Protein AF-0000000087379929 (afdb_homodimer)

Foldseek 3Di:
DCLDPDPPPQPPLRLLQVCLPDLAPLVSLCSVPVVCSVVVVVVVLVVVLVVQCVVDVVCNVVDDDDDVNVVSVCCVPPQKWWDWDKDQPCVQVVHDQKQWPPRIDIATAIDGADQPSHPCRVPAKDKHFPDKDKDKDKTWMWGLDPPVPPPPDRPPRDIDTDIDIGMHRHGIDIDGPDPDDD/DPLPPDPPPQPPLRLLQVCLPDLAVLVSLCSVPVVCSVVVVVVVLVVVLVVQCVPDVVCNVVDDDDDVNVVSVCCVPPQKWWDWDKDQPCVQVVHDQKQWPPRIDIATAIDGADQPSHSVRVAAKDKHFPDKDKDKDKTWMWGLDPPVPPPPDRPPRDIDTDIDIGMHRHGIDIDHPDPDDD

Structure (mmCIF, N/CA/C/O backbone):
data_AF-0000000087379929-model_v1
#
loop_
_entity.id
_entity.type
_entity.pdbx_description
1 polymer 'Platelet-derived growth factor D'
#
loop_
_atom_site.group_PDB
_atom_site.id
_atom_site.type_symbol
_atom_site.label_atom_id
_atom_site.label_alt_id
_atom_site.label_comp_id
_atom_site.label_asym_id
_atom_site.label_entity_id
_atom_site.label_seq_id
_atom_site.pdbx_PDB_ins_code
_atom_site.Cartn_x
_atom_site.Cartn_y
_atom_site.Cartn_z
_atom_site.occupancy
_atom_site.B_iso_or_equiv
_atom_site.auth_seq_id
_atom_site.auth_comp_id
_atom_site.auth_asym_id
_atom_site.auth_atom_id
_atom_site.pdbx_PDB_model_num
ATOM 1 N N . MET A 1 1 ? -21.141 -33 -9.086 1 24.62 1 MET A N 1
ATOM 2 C CA . MET A 1 1 ? -20.422 -32.344 -10.164 1 24.62 1 MET A CA 1
ATOM 3 C C . MET A 1 1 ? -19.766 -33.344 -11.094 1 24.62 1 MET A C 1
ATOM 5 O O . MET A 1 1 ? -19.016 -34.219 -10.641 1 24.62 1 MET A O 1
ATOM 9 N N . TYR A 1 2 ? -20.281 -33.688 -12.227 1 27.94 2 TYR A N 1
ATOM 10 C CA . TYR A 1 2 ? -19.906 -34.625 -13.273 1 27.94 2 TYR A CA 1
ATOM 11 C C . TYR A 1 2 ? -18.516 -34.312 -13.836 1 27.94 2 TYR A C 1
ATOM 13 O O . TYR A 1 2 ? -18.266 -33.188 -14.25 1 27.94 2 TYR A O 1
ATOM 21 N N . PHE A 1 3 ? -17.406 -34.844 -13.305 1 38 3 PHE A N 1
ATOM 22 C CA . PHE A 1 3 ? -16.094 -34.75 -13.906 1 38 3 PHE A CA 1
ATOM 23 C C . PHE A 1 3 ? -16.125 -35.281 -15.344 1 38 3 PHE A C 1
ATOM 25 O O . PHE A 1 3 ? -16.562 -36.406 -15.594 1 38 3 PHE A O 1
ATOM 32 N N . PRO A 1 4 ? -16.406 -34.438 -16.359 1 36.91 4 PRO A N 1
ATOM 33 C CA . PRO A 1 4 ? -16.5 -35.062 -17.672 1 36.91 4 PRO A CA 1
ATOM 34 C C . PRO A 1 4 ? -15.398 -36.094 -17.938 1 36.91 4 PRO A C 1
ATOM 36 O O . PRO A 1 4 ? -14.281 -35.906 -17.453 1 36.91 4 PRO A O 1
ATOM 39 N N . ASP A 1 5 ? -15.562 -37.281 -18.094 1 34.62 5 ASP A N 1
ATOM 40 C CA . ASP A 1 5 ? -14.828 -38.438 -18.578 1 34.62 5 ASP A CA 1
ATOM 41 C C . ASP A 1 5 ? -13.984 -38.094 -19.812 1 34.62 5 ASP A C 1
ATOM 43 O O . ASP A 1 5 ? -13.391 -38.969 -20.438 1 34.62 5 ASP A O 1
ATOM 47 N N . THR A 1 6 ? -14.547 -37.25 -20.812 1 38.91 6 THR A N 1
ATOM 48 C CA . THR A 1 6 ? -13.961 -37.156 -22.141 1 38.91 6 THR A CA 1
ATOM 49 C C . THR A 1 6 ? -12.531 -36.625 -22.062 1 38.91 6 THR A C 1
ATOM 51 O O . THR A 1 6 ? -12.273 -35.594 -21.453 1 38.91 6 THR A O 1
ATOM 54 N N . GLU A 1 7 ? -11.406 -37.375 -22.406 1 42.56 7 GLU A N 1
ATOM 55 C CA . GLU A 1 7 ? -9.961 -37.344 -22.594 1 42.56 7 GLU A CA 1
ATOM 56 C C . GLU A 1 7 ? -9.523 -36.125 -23.375 1 42.56 7 GLU A C 1
ATOM 58 O O . GLU A 1 7 ? -8.461 -36.125 -24 1 42.56 7 GLU A O 1
ATOM 63 N N . VAL A 1 8 ? -10.305 -35.312 -24.031 1 48.53 8 VAL A N 1
ATOM 64 C CA . VAL A 1 8 ? -9.734 -34.281 -24.906 1 48.53 8 VAL A CA 1
ATOM 65 C C . VAL A 1 8 ? -8.75 -33.438 -24.141 1 48.53 8 VAL A C 1
ATOM 67 O O . VAL A 1 8 ? -9.078 -32.906 -23.078 1 48.53 8 VAL A O 1
ATOM 70 N N . PRO A 1 9 ? -7.402 -33.688 -24.531 1 55.12 9 PRO A N 1
ATOM 71 C CA . PRO A 1 9 ? -6.348 -32.875 -23.875 1 55.12 9 PRO A CA 1
ATOM 72 C C . PRO A 1 9 ? -6.715 -31.406 -23.734 1 55.12 9 PRO A C 1
ATOM 74 O O . PRO A 1 9 ? -7.148 -30.781 -24.703 1 55.12 9 PRO A O 1
ATOM 77 N N . LEU A 1 10 ? -7.125 -30.953 -22.562 1 67.94 10 LEU A N 1
ATOM 78 C CA . LEU A 1 10 ? -7.434 -29.547 -22.281 1 67.94 10 LEU A CA 1
ATOM 79 C C . LEU A 1 10 ? -6.375 -28.625 -22.891 1 67.94 10 LEU A C 1
ATOM 81 O O . LEU A 1 10 ? -5.176 -28.891 -22.75 1 67.94 10 LEU A O 1
ATOM 85 N N . SER A 1 11 ? -6.785 -27.828 -23.891 1 83.31 11 SER A N 1
ATOM 86 C CA . SER A 1 11 ? -5.863 -26.797 -24.359 1 83.31 11 SER A CA 1
ATOM 87 C C . SER A 1 11 ? -5.219 -26.062 -23.188 1 83.31 11 SER A C 1
ATOM 89 O O . SER A 1 11 ? -5.707 -26.141 -22.047 1 83.31 11 SER A O 1
ATOM 91 N N . LEU A 1 12 ? -4.105 -25.547 -23.438 1 86.81 12 LEU A N 1
ATOM 92 C CA . LEU A 1 12 ? -3.406 -24.781 -22.422 1 86.81 12 LEU A CA 1
ATOM 93 C C . LEU A 1 12 ? -4.297 -23.672 -21.875 1 86.81 12 LEU A C 1
ATOM 95 O O . LEU A 1 12 ? -4.301 -23.391 -20.672 1 86.81 12 LEU A O 1
ATOM 99 N N . GLU A 1 13 ? -5.082 -23.094 -22.766 1 86.81 13 GLU A N 1
ATOM 100 C CA . GLU A 1 13 ? -5.969 -22.016 -22.375 1 86.81 13 GLU A CA 1
ATOM 101 C C . GLU A 1 13 ? -7.078 -22.516 -21.453 1 86.81 13 GLU A C 1
ATOM 103 O O . GLU A 1 13 ? -7.43 -21.844 -20.469 1 86.81 13 GLU A O 1
ATOM 108 N N . GLU A 1 14 ? -7.57 -23.562 -21.844 1 87.5 14 GLU A N 1
ATOM 109 C CA . GLU A 1 14 ? -8.633 -24.141 -21.031 1 87.5 14 GLU A CA 1
ATOM 110 C C . GLU A 1 14 ? -8.109 -24.562 -19.656 1 87.5 14 GLU A C 1
ATOM 112 O O . GLU A 1 14 ? -8.789 -24.359 -18.641 1 87.5 14 GLU A O 1
ATOM 117 N N . LEU A 1 15 ? -6.984 -25.125 -19.656 1 88.75 15 LEU A N 1
ATOM 118 C CA . LEU A 1 15 ? -6.391 -25.516 -18.391 1 88.75 15 LEU A CA 1
ATOM 119 C C . LEU A 1 15 ? -6.125 -24.312 -17.516 1 88.75 15 LEU A C 1
ATOM 121 O O . LEU A 1 15 ? -6.348 -24.344 -16.297 1 88.75 15 LEU A O 1
ATOM 125 N N . ASP A 1 16 ? -5.617 -23.281 -18.125 1 90.69 16 ASP A N 1
ATOM 126 C CA . ASP A 1 16 ? -5.367 -22.031 -17.391 1 90.69 16 ASP A CA 1
ATOM 127 C C . ASP A 1 16 ? -6.652 -21.5 -16.781 1 90.69 16 ASP A C 1
ATOM 129 O O . ASP A 1 16 ? -6.66 -21.062 -15.625 1 90.69 16 ASP A O 1
ATOM 133 N N . ARG A 1 17 ? -7.73 -21.5 -17.484 1 88.12 17 ARG A N 1
ATOM 134 C CA . ARG A 1 17 ? -9.016 -21.047 -16.969 1 88.12 17 ARG A CA 1
ATOM 135 C C . ARG A 1 17 ? -9.5 -21.922 -15.82 1 88.12 17 ARG A C 1
ATOM 137 O O . ARG A 1 17 ? -10.062 -21.406 -14.844 1 88.12 17 ARG A O 1
ATOM 144 N N . THR A 1 18 ? -9.297 -23.141 -16.016 1 89.31 18 THR A N 1
ATOM 145 C CA . THR A 1 18 ? -9.727 -24.078 -14.984 1 89.31 18 THR A CA 1
ATOM 146 C C . THR A 1 18 ? -8.945 -23.875 -13.695 1 89.31 18 THR A C 1
ATOM 148 O O . THR A 1 18 ? -9.508 -23.922 -12.602 1 89.31 18 THR A O 1
ATOM 151 N N . ILE A 1 19 ? -7.707 -23.625 -13.797 1 91.06 19 ILE A N 1
ATOM 152 C CA . ILE A 1 19 ? -6.824 -23.453 -12.648 1 91.06 19 ILE A CA 1
ATOM 153 C C . ILE A 1 19 ? -7.254 -22.234 -11.836 1 91.06 19 ILE A C 1
ATOM 155 O O . ILE A 1 19 ? -7.074 -22.203 -10.617 1 91.06 19 ILE A O 1
ATOM 159 N N . ALA A 1 20 ? -7.84 -21.297 -12.5 1 88.62 20 ALA A N 1
ATOM 160 C CA . ALA A 1 20 ? -8.289 -20.062 -11.852 1 88.62 20 ALA A CA 1
ATOM 161 C C . ALA A 1 20 ? -9.305 -20.375 -10.75 1 88.62 20 ALA A C 1
ATOM 163 O O . ALA A 1 20 ? -9.492 -19.578 -9.828 1 88.62 20 ALA A O 1
ATOM 164 N N . ALA A 1 21 ? -9.898 -21.5 -10.867 1 89.19 21 ALA A N 1
ATOM 165 C CA . ALA A 1 21 ? -10.945 -21.875 -9.914 1 89.19 21 ALA A CA 1
ATOM 166 C C . ALA A 1 21 ? -10.359 -22.578 -8.695 1 89.19 21 ALA A C 1
ATOM 168 O O . ALA A 1 21 ? -11.062 -22.812 -7.711 1 89.19 21 ALA A O 1
ATOM 169 N N . PHE A 1 22 ? -9.102 -22.953 -8.734 1 93.06 22 PHE A N 1
ATOM 170 C CA . PHE A 1 22 ? -8.516 -23.75 -7.668 1 93.06 22 PHE A CA 1
ATOM 171 C C . PHE A 1 22 ? -7.809 -22.875 -6.645 1 93.06 22 PHE A C 1
ATOM 173 O O . PHE A 1 22 ? -7.125 -21.906 -7.012 1 93.06 22 PHE A O 1
ATOM 180 N N . GLU A 1 23 ? -7.926 -23.266 -5.34 1 93.31 23 GLU A N 1
ATOM 181 C CA . GLU A 1 23 ? -7.301 -22.516 -4.262 1 93.31 23 GLU A CA 1
ATOM 182 C C . GLU A 1 23 ? -6.16 -23.297 -3.623 1 93.31 23 GLU A C 1
ATOM 184 O O . GLU A 1 23 ? -5.508 -22.812 -2.695 1 93.31 23 GLU A O 1
ATOM 189 N N . SER A 1 24 ? -6 -24.547 -4 1 96.62 24 SER A N 1
ATOM 190 C CA . SER A 1 24 ? -4.918 -25.375 -3.48 1 96.62 24 SER A CA 1
ATOM 191 C C . SER A 1 24 ? -4.344 -26.281 -4.566 1 96.62 24 SER A C 1
ATOM 193 O O . SER A 1 24 ? -5.023 -26.578 -5.551 1 96.62 24 SER A O 1
ATOM 195 N N . VAL A 1 25 ? -3.164 -26.688 -4.32 1 95.75 25 VAL A N 1
ATOM 196 C CA . VAL A 1 25 ? -2.521 -27.594 -5.27 1 95.75 25 VAL A CA 1
ATOM 197 C C . VAL A 1 25 ? -3.221 -28.953 -5.246 1 95.75 25 VAL A C 1
ATOM 199 O O . VAL A 1 25 ? -3.297 -29.641 -6.27 1 95.75 25 VAL A O 1
ATOM 202 N N . GLU A 1 26 ? -3.73 -29.344 -4.102 1 96.69 26 GLU A N 1
ATOM 203 C CA . GLU A 1 26 ? -4.469 -30.594 -4.008 1 96.69 26 GLU A CA 1
ATOM 204 C C . GLU A 1 26 ? -5.703 -30.578 -4.906 1 96.69 26 GLU A C 1
ATOM 206 O O . GLU A 1 26 ? -6.008 -31.562 -5.57 1 96.69 26 GLU A O 1
ATOM 211 N N . GLN A 1 27 ? -6.441 -29.469 -4.887 1 96.62 27 GLN A N 1
ATOM 212 C CA . GLN A 1 27 ? -7.594 -29.328 -5.77 1 96.62 27 GLN A CA 1
ATOM 213 C C . GLN A 1 27 ? -7.195 -29.531 -7.23 1 96.62 27 GLN A C 1
ATOM 215 O O . GLN A 1 27 ? -7.895 -30.203 -7.988 1 96.62 27 GLN A O 1
ATOM 220 N N . LEU A 1 28 ? -6.125 -28.953 -7.594 1 95 28 LEU A N 1
ATOM 221 C CA . LEU A 1 28 ? -5.625 -29.078 -8.961 1 95 28 LEU A CA 1
ATOM 222 C C . LEU A 1 28 ? -5.34 -30.531 -9.312 1 95 28 LEU A C 1
ATOM 224 O O . LEU A 1 28 ? -5.855 -31.047 -10.305 1 95 28 LEU A O 1
ATOM 228 N N . PHE A 1 29 ? -4.621 -31.25 -8.477 1 94.62 29 PHE A N 1
ATOM 229 C CA . PHE A 1 29 ? -4.203 -32.625 -8.805 1 94.62 29 PHE A CA 1
ATOM 230 C C . PHE A 1 29 ? -5.367 -33.594 -8.672 1 94.62 29 PHE A C 1
ATOM 232 O O . PHE A 1 29 ? -5.438 -34.594 -9.398 1 94.62 29 PHE A O 1
ATOM 239 N N . ARG A 1 30 ? -6.281 -33.281 -7.785 1 95.31 30 ARG A N 1
ATOM 240 C CA . ARG A 1 30 ? -7.496 -34.094 -7.727 1 95.31 30 ARG A CA 1
ATOM 241 C C . ARG A 1 30 ? -8.305 -33.938 -9.016 1 95.31 30 ARG A C 1
ATOM 243 O O . ARG A 1 30 ? -8.93 -34.906 -9.461 1 95.31 30 ARG A O 1
ATOM 250 N N . TYR A 1 31 ? -8.344 -32.75 -9.516 1 93.44 31 TYR A N 1
ATOM 251 C CA . TYR A 1 31 ? -9.023 -32.5 -10.781 1 93.44 31 TYR A CA 1
ATOM 252 C C . TYR A 1 31 ? -8.328 -33.25 -11.922 1 93.44 31 TYR A C 1
ATOM 254 O O . TYR A 1 31 ? -8.977 -33.844 -12.766 1 93.44 31 TYR A O 1
ATOM 262 N N . LEU A 1 32 ? -6.984 -33.25 -11.984 1 89.12 32 LEU A N 1
ATOM 263 C CA . LEU A 1 32 ? -6.203 -33.844 -13.07 1 89.12 32 LEU A CA 1
ATOM 264 C C . LEU A 1 32 ? -6.238 -35.344 -13 1 89.12 32 LEU A C 1
ATOM 266 O O . LEU A 1 32 ? -6.43 -36.031 -14.016 1 89.12 32 LEU A O 1
ATOM 270 N N . ASN A 1 33 ? -5.922 -35.812 -11.867 1 91.06 33 ASN A N 1
ATOM 271 C CA . ASN A 1 33 ? -5.875 -37.281 -11.664 1 91.06 33 ASN A CA 1
ATOM 272 C C . ASN A 1 33 ? -6.488 -37.656 -10.32 1 91.06 33 ASN A C 1
ATOM 274 O O . ASN A 1 33 ? -5.77 -37.875 -9.344 1 91.06 33 ASN A O 1
ATOM 278 N N . PRO A 1 34 ? -7.785 -37.906 -10.211 1 93.38 34 PRO A N 1
ATOM 279 C CA . PRO A 1 34 ? -8.492 -38.156 -8.953 1 93.38 34 PRO A CA 1
ATOM 280 C C . PRO A 1 34 ? -7.992 -39.406 -8.227 1 93.38 34 PRO A C 1
ATOM 282 O O . PRO A 1 34 ? -7.992 -39.469 -6.996 1 93.38 34 PRO A O 1
ATOM 285 N N . ASN A 1 35 ? -7.57 -40.344 -8.953 1 94.31 35 ASN A N 1
ATOM 286 C CA . ASN A 1 35 ? -7.234 -41.625 -8.328 1 94.31 35 ASN A CA 1
ATOM 287 C C . ASN A 1 35 ? -5.777 -41.688 -7.887 1 94.31 35 ASN A C 1
ATOM 289 O O . ASN A 1 35 ? -5.406 -42.5 -7.039 1 94.31 35 ASN A O 1
ATOM 293 N N . THR A 1 36 ? -4.898 -40.844 -8.43 1 94.62 36 THR A N 1
ATOM 294 C CA . THR A 1 36 ? -3.471 -40.938 -8.141 1 94.62 36 THR A CA 1
ATOM 295 C C . THR A 1 36 ? -2.918 -39.594 -7.68 1 94.62 36 THR A C 1
ATOM 297 O O . THR A 1 36 ? -1.705 -39.375 -7.707 1 94.62 36 THR A O 1
ATOM 300 N N . TRP A 1 37 ? -3.834 -38.688 -7.32 1 94.12 37 TRP A N 1
ATOM 301 C CA . TRP A 1 37 ? -3.418 -37.312 -7.094 1 94.12 37 TRP A CA 1
ATOM 302 C C . TRP A 1 37 ? -2.385 -37.219 -5.977 1 94.12 37 TRP A C 1
ATOM 304 O O . TRP A 1 37 ? -1.436 -36.438 -6.055 1 94.12 37 TRP A O 1
ATOM 314 N N . LYS A 1 38 ? -2.469 -38.062 -4.883 1 95.56 38 LYS A N 1
ATOM 315 C CA . LYS A 1 38 ? -1.518 -38.031 -3.773 1 95.56 38 LYS A CA 1
ATOM 316 C C . LYS A 1 38 ? -0.126 -38.438 -4.23 1 95.56 38 LYS A C 1
ATOM 318 O O . LYS A 1 38 ? 0.869 -37.812 -3.904 1 95.56 38 LYS A O 1
ATOM 323 N N . HIS A 1 39 ? -0.107 -39.469 -4.91 1 94.44 39 HIS A N 1
ATOM 324 C CA . HIS A 1 39 ? 1.154 -40 -5.434 1 94.44 39 HIS A CA 1
ATOM 325 C C . HIS A 1 39 ? 1.788 -39 -6.406 1 94.44 39 HIS A C 1
ATOM 327 O O . HIS A 1 39 ? 3.002 -38.781 -6.379 1 94.44 39 HIS A O 1
ATOM 333 N N . ASP A 1 40 ? 0.986 -38.438 -7.25 1 91.75 40 ASP A N 1
ATOM 334 C CA . ASP A 1 40 ? 1.474 -37.469 -8.219 1 91.75 40 ASP A CA 1
ATOM 335 C C . ASP A 1 40 ? 2.1 -36.25 -7.516 1 91.75 40 ASP A C 1
ATOM 337 O O . ASP A 1 40 ? 3.182 -35.812 -7.895 1 91.75 40 ASP A O 1
ATOM 341 N N . LEU A 1 41 ? 1.424 -35.719 -6.535 1 91.56 41 LEU A N 1
ATOM 342 C CA . LEU A 1 41 ? 1.913 -34.562 -5.785 1 91.56 41 LEU A CA 1
ATOM 343 C C . LEU A 1 41 ? 3.209 -34.906 -5.059 1 91.56 41 LEU A C 1
ATOM 345 O O . LEU A 1 41 ? 4.16 -34.125 -5.082 1 91.56 41 LEU A O 1
ATOM 349 N N . ASP A 1 42 ? 3.285 -36.031 -4.469 1 91.94 42 ASP A N 1
ATOM 350 C CA . ASP A 1 42 ? 4.496 -36.469 -3.783 1 91.94 42 ASP A CA 1
ATOM 351 C C . ASP A 1 42 ? 5.668 -36.594 -4.754 1 91.94 42 ASP A C 1
ATOM 353 O O . ASP A 1 42 ? 6.801 -36.25 -4.41 1 91.94 42 ASP A O 1
ATOM 357 N N . SER A 1 43 ? 5.391 -37.062 -5.879 1 91 43 SER A N 1
ATOM 358 C CA . SER A 1 43 ? 6.422 -37.25 -6.895 1 91 43 SER A CA 1
ATOM 359 C C . SER A 1 43 ? 7.039 -35.906 -7.285 1 91 43 SER A C 1
ATOM 361 O O . SER A 1 43 ? 8.25 -35.812 -7.488 1 91 43 SER A O 1
ATOM 363 N N . ILE A 1 44 ? 6.219 -34.906 -7.395 1 89.81 44 ILE A N 1
ATOM 364 C CA . ILE A 1 44 ? 6.672 -33.562 -7.781 1 89.81 44 ILE A CA 1
ATOM 365 C C . ILE A 1 44 ? 7.645 -33.031 -6.73 1 89.81 44 ILE A C 1
ATOM 367 O O . ILE A 1 44 ? 8.719 -32.531 -7.07 1 89.81 44 ILE A O 1
ATOM 371 N N . TYR A 1 45 ? 7.355 -33.219 -5.48 1 88.38 45 TYR A N 1
ATOM 372 C CA . TYR A 1 45 ? 8.195 -32.688 -4.402 1 88.38 45 TYR A CA 1
ATOM 373 C C . TYR A 1 45 ? 9.461 -33.531 -4.254 1 88.38 45 TYR A C 1
ATOM 375 O O . TYR A 1 45 ? 10.531 -33 -3.949 1 88.38 45 TYR A O 1
ATOM 383 N N . THR A 1 46 ? 9.32 -34.781 -4.488 1 88.25 46 THR A N 1
ATOM 384 C CA . THR A 1 46 ? 10.477 -35.656 -4.426 1 88.25 46 THR A CA 1
ATOM 385 C C . THR A 1 46 ? 11.469 -35.344 -5.543 1 88.25 46 THR A C 1
ATOM 387 O O . THR A 1 46 ? 12.68 -35.312 -5.316 1 88.25 46 THR A O 1
ATOM 390 N N . GLN A 1 47 ? 10.906 -35.156 -6.723 1 85 47 GLN A N 1
ATOM 391 C CA . GLN A 1 47 ? 11.758 -34.812 -7.855 1 85 47 GLN A CA 1
ATOM 392 C C . GLN A 1 47 ? 12.539 -33.531 -7.574 1 85 47 GLN A C 1
ATOM 394 O O . GLN A 1 47 ? 13.727 -33.438 -7.895 1 85 47 GLN A O 1
ATOM 399 N N . LYS A 1 48 ? 11.891 -32.531 -7.027 1 84.12 48 LYS A N 1
ATOM 400 C CA . LYS A 1 48 ? 12.578 -31.297 -6.645 1 84.12 48 LYS A CA 1
ATOM 401 C C . LYS A 1 48 ? 13.711 -31.578 -5.66 1 84.12 48 LYS A C 1
ATOM 403 O O . LYS A 1 48 ? 14.828 -31.094 -5.828 1 84.12 48 LYS A O 1
ATOM 408 N N . HIS A 1 49 ? 13.406 -32.344 -4.68 1 83.19 49 HIS A N 1
ATOM 409 C CA . HIS A 1 49 ? 14.398 -32.688 -3.664 1 83.19 49 HIS A CA 1
ATOM 410 C C . HIS A 1 49 ? 15.609 -33.375 -4.289 1 83.19 49 HIS A C 1
ATOM 412 O O . HIS A 1 49 ? 16.75 -33.062 -3.949 1 83.19 49 HIS A O 1
ATOM 418 N N . LEU A 1 50 ? 15.344 -34.25 -5.152 1 83.06 50 LEU A N 1
ATOM 419 C CA . LEU A 1 50 ? 16.406 -35 -5.812 1 83.06 50 LEU A CA 1
ATOM 420 C C . LEU A 1 50 ? 17.266 -34.062 -6.668 1 83.06 50 LEU A C 1
ATOM 422 O O . LEU A 1 50 ? 18.484 -34.219 -6.73 1 83.06 50 LEU A O 1
ATOM 426 N N . HIS A 1 51 ? 16.609 -33.219 -7.324 1 78.25 51 HIS A N 1
ATOM 427 C CA . HIS A 1 51 ? 17.312 -32.219 -8.156 1 78.25 51 HIS A CA 1
ATOM 428 C C . HIS A 1 51 ? 18.281 -31.406 -7.324 1 78.25 51 HIS A C 1
ATOM 430 O O . HIS A 1 51 ? 19.438 -31.219 -7.723 1 78.25 51 HIS A O 1
ATOM 436 N N . TYR A 1 52 ? 17.891 -30.953 -6.18 1 76.06 52 TYR A N 1
ATOM 437 C CA . TYR A 1 52 ? 18.75 -30.141 -5.328 1 76.06 52 TYR A CA 1
ATOM 438 C C . TYR A 1 52 ? 19.875 -30.984 -4.715 1 76.06 52 TYR A C 1
ATOM 440 O O . TYR A 1 52 ? 20.984 -30.5 -4.523 1 76.06 52 TYR A O 1
ATOM 448 N N . ARG A 1 53 ? 19.594 -32.125 -4.418 1 75.5 53 ARG A N 1
ATOM 449 C CA . ARG A 1 53 ? 20.594 -33.031 -3.85 1 75.5 53 ARG A CA 1
ATOM 450 C C . ARG A 1 53 ? 21.672 -33.375 -4.875 1 75.5 53 ARG A C 1
ATOM 452 O O . ARG A 1 53 ? 22.844 -33.469 -4.531 1 75.5 53 ARG A O 1
ATOM 459 N N . SER A 1 54 ? 2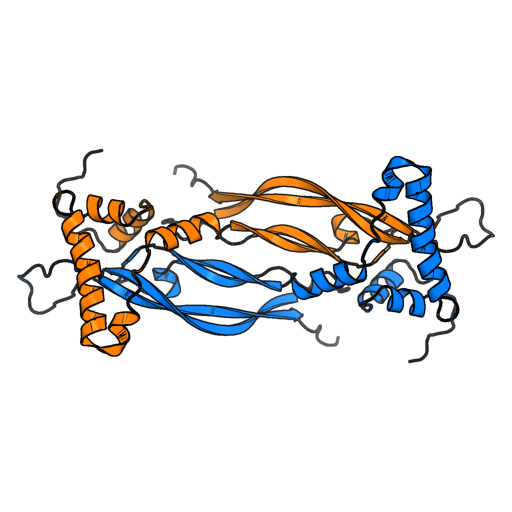1.141 -33.531 -6.074 1 72.94 54 SER A N 1
ATOM 460 C CA . SER A 1 54 ? 22.062 -33.938 -7.125 1 72.94 54 SER A CA 1
ATOM 461 C C . SER A 1 54 ? 22.953 -32.781 -7.555 1 72.94 54 SER A C 1
ATOM 463 O O . SER A 1 54 ? 24.109 -32.969 -7.902 1 72.94 54 SER A O 1
ATOM 465 N N . MET A 1 55 ? 22.328 -31.641 -7.754 1 65.75 55 MET A N 1
ATOM 466 C CA . MET A 1 55 ? 23.109 -30.5 -8.258 1 65.75 55 MET A CA 1
ATOM 467 C C . MET A 1 55 ? 24.172 -30.094 -7.246 1 65.75 55 MET A C 1
ATOM 469 O O . MET A 1 55 ? 25.297 -29.781 -7.625 1 65.75 55 MET A O 1
ATOM 473 N N . ALA A 1 56 ? 23.859 -29.797 -6.043 1 61.28 56 ALA A N 1
ATOM 474 C CA . ALA A 1 56 ? 24.922 -29.453 -5.105 1 61.28 56 ALA A CA 1
ATOM 475 C C . ALA A 1 56 ? 24.672 -30.047 -3.729 1 61.28 56 ALA A C 1
ATOM 477 O O . ALA A 1 56 ? 23.641 -29.766 -3.104 1 61.28 56 ALA A O 1
ATOM 478 N N . TYR A 1 57 ? 25.344 -31.156 -3.502 1 59.5 57 TYR A N 1
ATOM 479 C CA . TYR A 1 57 ? 25.344 -31.797 -2.191 1 59.5 57 TYR A CA 1
ATOM 480 C C . TYR A 1 57 ? 25.078 -30.766 -1.09 1 59.5 57 TYR A C 1
ATOM 482 O O . TYR A 1 57 ? 24.328 -31.031 -0.151 1 59.5 57 TYR A O 1
ATOM 490 N N . HIS A 1 58 ? 25.672 -29.641 -1.221 1 57.38 58 HIS A N 1
ATOM 491 C CA . HIS A 1 58 ? 25.609 -28.656 -0.144 1 57.38 58 HIS A CA 1
ATOM 492 C C . HIS A 1 58 ? 24.281 -27.906 -0.162 1 57.38 58 HIS A C 1
ATOM 494 O O . HIS A 1 58 ? 23.953 -27.188 0.789 1 57.38 58 HIS A O 1
ATOM 500 N N . LEU A 1 59 ? 23.531 -28.141 -1.164 1 59.72 59 LEU A N 1
ATOM 501 C CA . LEU A 1 59 ? 22.266 -27.406 -1.269 1 59.72 59 LEU A CA 1
ATOM 502 C C . LEU A 1 59 ? 21.109 -28.219 -0.685 1 59.72 59 LEU A C 1
ATOM 504 O O . LEU A 1 59 ? 19.984 -27.734 -0.591 1 59.72 59 LEU A O 1
ATOM 508 N N . ALA A 1 60 ? 21.516 -29.547 -0.423 1 58.12 60 ALA A N 1
ATOM 509 C CA . ALA A 1 60 ? 20.5 -30.406 0.186 1 58.12 60 ALA A CA 1
ATOM 510 C C . ALA A 1 60 ? 19.875 -29.734 1.403 1 58.12 60 ALA A C 1
ATOM 512 O O . ALA A 1 60 ? 18.672 -29.859 1.628 1 58.12 60 ALA A O 1
ATOM 513 N N . GLY A 1 61 ? 20.766 -29.109 2.178 1 57.22 61 GLY A N 1
ATOM 514 C CA . GLY A 1 61 ? 20.281 -28.438 3.377 1 57.22 61 GLY A CA 1
ATOM 515 C C . GLY A 1 61 ? 19.438 -27.219 3.082 1 57.22 61 GLY A C 1
ATOM 516 O O . GLY A 1 61 ? 18.75 -26.703 3.967 1 57.22 61 GLY A O 1
ATOM 517 N N . ARG A 1 62 ? 19.547 -26.859 1.835 1 60.22 62 ARG A N 1
ATOM 518 C CA . ARG A 1 62 ? 18.859 -25.625 1.491 1 60.22 62 ARG A CA 1
ATOM 519 C C . ARG A 1 62 ? 17.469 -25.922 0.905 1 60.22 62 ARG A C 1
ATOM 521 O O . ARG A 1 62 ? 16.75 -25 0.524 1 60.22 62 ARG A O 1
ATOM 528 N N . TYR A 1 63 ? 17.203 -27.297 0.983 1 66.38 63 TYR A N 1
ATOM 529 C CA . TYR A 1 63 ? 15.914 -27.641 0.404 1 66.38 63 TYR A CA 1
ATOM 530 C C . TYR A 1 63 ? 14.773 -27.141 1.29 1 66.38 63 TYR A C 1
ATOM 532 O O . TYR A 1 63 ? 14.703 -27.5 2.473 1 66.38 63 TYR A O 1
ATOM 540 N N . THR A 1 64 ? 14.094 -26.141 0.875 1 71 64 THR A N 1
ATOM 541 C CA . THR A 1 64 ? 12.852 -25.719 1.524 1 71 64 THR A CA 1
ATOM 542 C C . THR A 1 64 ? 11.648 -26.016 0.634 1 71 64 THR A C 1
ATOM 544 O O . THR A 1 64 ? 11.711 -25.828 -0.583 1 71 64 THR A O 1
ATOM 547 N N . LYS A 1 65 ? 10.812 -26.812 1.238 1 79.88 65 LYS A N 1
ATOM 548 C CA . LYS A 1 65 ? 9.594 -27.141 0.513 1 79.88 65 LYS A CA 1
ATOM 549 C C . LYS A 1 65 ? 8.828 -25.875 0.111 1 79.88 65 LYS A C 1
ATOM 551 O O . LYS A 1 65 ? 8.57 -25.016 0.945 1 79.88 65 LYS A O 1
ATOM 556 N N . VAL A 1 66 ? 8.641 -25.828 -1.105 1 89.88 66 VAL A N 1
ATOM 557 C CA . VAL A 1 66 ? 7.844 -24.719 -1.612 1 89.88 66 VAL A CA 1
ATOM 558 C C . VAL A 1 66 ? 6.395 -24.859 -1.143 1 89.88 66 VAL A C 1
ATOM 560 O O . VAL A 1 66 ? 5.824 -25.953 -1.2 1 89.88 66 VAL A O 1
ATOM 563 N N . ASP A 1 67 ? 5.883 -23.781 -0.577 1 93.81 67 ASP A N 1
ATOM 564 C CA . ASP A 1 67 ? 4.484 -23.781 -0.15 1 93.81 67 ASP A CA 1
ATOM 565 C C . ASP A 1 67 ? 3.609 -23.016 -1.14 1 93.81 67 ASP A C 1
ATOM 567 O O . ASP A 1 67 ? 3.32 -21.844 -0.937 1 93.81 67 ASP A O 1
ATOM 571 N N . LEU A 1 68 ? 3.088 -23.766 -2.082 1 96.5 68 LEU A N 1
ATOM 572 C CA . LEU A 1 68 ? 2.307 -23.188 -3.17 1 96.5 68 LEU A CA 1
ATOM 573 C C . LEU A 1 68 ? 0.984 -22.641 -2.65 1 96.5 68 LEU A C 1
ATOM 575 O O . LEU A 1 68 ? 0.52 -21.594 -3.117 1 96.5 68 LEU A O 1
ATOM 579 N N . ASN A 1 69 ? 0.364 -23.344 -1.693 1 96.88 69 ASN A N 1
ATOM 580 C CA . ASN A 1 69 ? -0.896 -22.891 -1.116 1 96.88 69 ASN A CA 1
ATOM 581 C C . ASN A 1 69 ? -0.72 -21.594 -0.338 1 96.88 69 ASN A C 1
ATOM 583 O O . ASN A 1 69 ? -1.611 -20.734 -0.333 1 96.88 69 ASN A O 1
ATOM 587 N N . ARG A 1 70 ? 0.35 -21.5 0.275 1 97.06 70 ARG A N 1
ATOM 588 C CA . ARG A 1 70 ? 0.65 -20.25 0.964 1 97.06 70 ARG A CA 1
ATOM 589 C C . ARG A 1 70 ? 0.76 -19.094 -0.024 1 97.06 70 ARG A C 1
ATOM 591 O O . ARG A 1 70 ? 0.245 -18 0.23 1 97.06 70 ARG A O 1
ATOM 598 N N . HIS A 1 71 ? 1.449 -19.344 -1.109 1 97 71 HIS A N 1
ATOM 599 C CA . HIS A 1 71 ? 1.562 -18.312 -2.145 1 97 71 HIS A CA 1
ATOM 600 C C . HIS A 1 71 ? 0.186 -17.859 -2.621 1 97 71 HIS A C 1
ATOM 602 O O . HIS A 1 71 ? -0.065 -16.672 -2.752 1 97 71 HIS A O 1
ATOM 608 N N . TYR A 1 72 ? -0.646 -18.828 -2.797 1 96.44 72 TYR A N 1
ATOM 609 C CA . TYR A 1 72 ? -2.012 -18.516 -3.199 1 96.44 72 TYR A CA 1
ATOM 610 C C . TYR A 1 72 ? -2.711 -17.672 -2.141 1 96.44 72 TYR A C 1
ATOM 612 O O . TYR A 1 72 ? -3.34 -16.656 -2.461 1 96.44 72 TYR A O 1
ATOM 620 N N . GLY A 1 73 ? -2.643 -18.125 -0.936 1 96.31 73 GLY A N 1
ATOM 621 C CA . GLY A 1 73 ? -3.25 -17.406 0.177 1 96.31 73 GLY A CA 1
ATOM 622 C C . GLY A 1 73 ? -2.746 -15.984 0.324 1 96.31 73 GLY A C 1
ATOM 623 O O . GLY A 1 73 ? -3.518 -15.078 0.64 1 96.31 73 GLY A O 1
ATOM 624 N N . ASP A 1 74 ? -1.481 -15.828 0.119 1 97.25 74 ASP A N 1
ATOM 625 C CA . ASP A 1 74 ? -0.888 -14.5 0.217 1 97.25 74 ASP A CA 1
ATOM 626 C C . ASP A 1 74 ? -1.493 -13.547 -0.815 1 97.25 74 ASP A C 1
ATOM 628 O O . ASP A 1 74 ? -1.812 -12.398 -0.499 1 97.25 74 ASP A O 1
ATOM 632 N N . VAL A 1 75 ? -1.637 -14.016 -2.031 1 96.81 75 VAL A N 1
ATOM 633 C CA . VAL A 1 75 ? -2.236 -13.211 -3.09 1 96.81 75 VAL A CA 1
ATOM 634 C C . VAL A 1 75 ? -3.666 -12.836 -2.707 1 96.81 75 VAL A C 1
ATOM 636 O O . VAL A 1 75 ? -4.062 -11.672 -2.82 1 96.81 75 VAL A O 1
ATOM 639 N N . LYS A 1 76 ? -4.359 -13.773 -2.25 1 94 76 LYS A N 1
ATOM 640 C CA . LYS A 1 76 ? -5.754 -13.547 -1.879 1 94 76 LYS A CA 1
ATOM 641 C C . LYS A 1 76 ? -5.863 -12.531 -0.746 1 94 76 LYS A C 1
ATOM 643 O O . LYS A 1 76 ? -6.762 -11.688 -0.748 1 94 76 LYS A O 1
ATOM 648 N N . GLN A 1 77 ? -4.984 -12.57 0.153 1 96.06 77 GLN A N 1
ATOM 649 C CA . GLN A 1 77 ? -5.09 -11.789 1.381 1 96.06 77 GLN A CA 1
ATOM 650 C C . GLN A 1 77 ? -4.508 -10.391 1.195 1 96.06 77 GLN A C 1
ATOM 652 O O . GLN A 1 77 ? -4.98 -9.43 1.805 1 96.06 77 GLN A O 1
ATOM 657 N N . TYR A 1 78 ? -3.482 -10.266 0.349 1 97.94 78 TYR A N 1
ATOM 658 C CA . TYR A 1 78 ? -2.688 -9.047 0.483 1 97.94 78 TYR A CA 1
ATOM 659 C C . TYR A 1 78 ? -2.684 -8.258 -0.817 1 97.94 78 TYR A C 1
ATOM 661 O O . TYR A 1 78 ? -2.004 -7.23 -0.924 1 97.94 78 TYR A O 1
ATOM 669 N N . SER A 1 79 ? -3.43 -8.695 -1.863 1 96.31 79 SER A N 1
ATOM 670 C CA . SER A 1 79 ? -3.498 -7.973 -3.127 1 96.31 79 SER A CA 1
ATOM 671 C C . SER A 1 79 ? -4.297 -6.68 -2.979 1 96.31 79 SER A C 1
ATOM 673 O O . SER A 1 79 ? -4.047 -5.703 -3.689 1 96.31 79 SER A O 1
ATOM 675 N N . CYS A 1 80 ? -5.266 -6.691 -2.092 1 97.25 80 CYS A N 1
ATOM 676 C CA . CYS A 1 80 ? -6.164 -5.562 -1.862 1 97.25 80 CYS A CA 1
ATOM 677 C C . CYS A 1 80 ? -6.352 -5.312 -0.371 1 97.25 80 CYS A C 1
ATOM 679 O O . CYS A 1 80 ? -7.062 -6.059 0.303 1 97.25 80 CYS A O 1
ATOM 681 N N . THR A 1 81 ? -5.68 -4.309 0.141 1 98.56 81 THR A N 1
ATOM 682 C CA . THR A 1 81 ? -5.664 -4.047 1.575 1 98.56 81 THR A CA 1
ATOM 683 C C . THR A 1 81 ? -5.641 -2.545 1.85 1 98.56 81 THR A C 1
ATOM 685 O O . THR A 1 81 ? -5.301 -1.754 0.966 1 98.56 81 THR A O 1
ATOM 688 N N . PRO A 1 82 ? -6.082 -2.17 3.062 1 98.75 82 PRO A N 1
ATOM 689 C CA . PRO A 1 82 ? -5.82 -0.778 3.441 1 98.75 82 PRO A CA 1
ATOM 690 C C . PRO A 1 82 ? -4.336 -0.428 3.41 1 98.75 82 PRO A C 1
ATOM 692 O O . PRO A 1 82 ? -3.508 -1.193 3.912 1 98.75 82 PRO A O 1
ATOM 695 N N . ARG A 1 83 ? -4.008 0.656 2.791 1 98.69 83 ARG A N 1
ATOM 696 C CA . ARG A 1 83 ? -2.623 1.079 2.627 1 98.69 83 ARG A CA 1
ATOM 697 C C . ARG A 1 83 ? -2.457 2.555 2.975 1 98.69 83 ARG A C 1
ATOM 699 O O . ARG A 1 83 ? -3.408 3.332 2.881 1 98.69 83 ARG A O 1
ATOM 706 N N . ASN A 1 84 ? -1.218 2.893 3.336 1 98.38 84 ASN A N 1
ATOM 707 C CA . ASN A 1 84 ? -0.931 4.289 3.637 1 98.38 84 ASN A CA 1
ATOM 708 C C . ASN A 1 84 ? -1.211 5.191 2.438 1 98.38 84 ASN A C 1
ATOM 710 O O . ASN A 1 84 ? -0.828 4.867 1.311 1 98.38 84 ASN A O 1
ATOM 714 N N . TYR A 1 85 ? -1.866 6.223 2.668 1 98.06 85 TYR A N 1
ATOM 715 C CA . TYR A 1 85 ? -2.215 7.238 1.68 1 98.06 85 TYR A CA 1
ATOM 716 C C . TYR A 1 85 ? -2.182 8.633 2.293 1 98.06 85 TYR A C 1
ATOM 718 O O . TYR A 1 85 ? -2.727 8.852 3.377 1 98.06 85 TYR A O 1
ATOM 726 N N . SER A 1 86 ? -1.513 9.477 1.63 1 96.62 86 SER A N 1
ATOM 727 C CA . SER A 1 86 ? -1.439 10.828 2.174 1 96.62 86 SER A CA 1
ATOM 728 C C . SER A 1 86 ? -2.568 11.703 1.638 1 96.62 86 SER A C 1
ATOM 730 O O . SER A 1 86 ? -2.875 11.664 0.444 1 96.62 86 SER A O 1
ATOM 732 N N . VAL A 1 87 ? -3.143 12.555 2.51 1 96.44 87 VAL A N 1
ATOM 733 C CA . VAL A 1 87 ? -4.219 13.445 2.098 1 96.44 87 VAL A CA 1
ATOM 734 C C . VAL A 1 87 ? -3.877 14.883 2.484 1 96.44 87 VAL A C 1
ATOM 736 O O . VAL A 1 87 ? -3.354 15.133 3.572 1 96.44 87 VAL A O 1
ATOM 739 N N . ASN A 1 88 ? -4.094 15.742 1.576 1 94.44 88 ASN A N 1
ATOM 740 C CA . ASN A 1 88 ? -4.023 17.172 1.889 1 94.44 88 ASN A CA 1
ATOM 741 C C . ASN A 1 88 ? -5.211 17.609 2.738 1 94.44 88 ASN A C 1
ATOM 743 O O . ASN A 1 88 ? -6.363 17.422 2.35 1 94.44 88 ASN A O 1
ATOM 747 N N . LEU A 1 89 ? -4.898 18.25 3.803 1 96.12 89 LEU A N 1
ATOM 748 C CA . LEU A 1 89 ? -5.945 18.5 4.785 1 96.12 89 LEU A CA 1
ATOM 749 C C . LEU A 1 89 ? -6.953 19.516 4.262 1 96.12 89 LEU A C 1
ATOM 751 O O . LEU A 1 89 ? -8.156 19.375 4.488 1 96.12 89 LEU A O 1
ATOM 755 N N . ARG A 1 90 ? -6.523 20.547 3.609 1 93.75 90 ARG A N 1
ATOM 756 C CA . ARG A 1 90 ? -7.469 21.531 3.074 1 93.75 90 ARG A CA 1
ATOM 757 C C . ARG A 1 90 ? -8.383 20.891 2.035 1 93.75 90 ARG A C 1
ATOM 759 O O . ARG A 1 90 ? -9.594 21.156 2.025 1 93.75 90 ARG A O 1
ATOM 766 N N . GLU A 1 91 ? -7.789 20.078 1.189 1 92.31 91 GLU A N 1
ATOM 767 C CA . GLU A 1 91 ? -8.578 19.391 0.172 1 92.31 91 GLU A CA 1
ATOM 768 C C . GLU A 1 91 ? -9.516 18.359 0.799 1 92.31 91 GLU A C 1
ATOM 770 O O . GLU A 1 91 ? -10.695 18.281 0.45 1 92.31 91 GLU A O 1
ATOM 775 N N . GLU A 1 92 ? -9 17.562 1.709 1 95.5 92 GLU A N 1
ATOM 776 C CA . GLU A 1 92 ? -9.758 16.469 2.324 1 95.5 92 GLU A CA 1
ATOM 777 C C . GLU A 1 92 ? -10.93 17.016 3.141 1 95.5 92 GLU A C 1
ATOM 779 O O . GLU A 1 92 ? -12.008 16.422 3.152 1 95.5 92 GLU A O 1
ATOM 784 N N . LEU A 1 93 ? -10.719 18.125 3.818 1 96.56 93 LEU A N 1
ATOM 785 C CA . LEU A 1 93 ? -11.742 18.688 4.676 1 96.56 93 LEU A CA 1
ATOM 786 C C . LEU A 1 93 ? -12.586 19.719 3.91 1 96.56 93 LEU A C 1
ATOM 788 O O . LEU A 1 93 ? -13.5 20.312 4.469 1 96.56 93 LEU A O 1
ATOM 792 N N . ARG A 1 94 ? -12.258 19.969 2.619 1 94.88 94 ARG A N 1
ATOM 793 C CA . ARG A 1 94 ? -12.961 20.906 1.759 1 94.88 94 ARG A CA 1
ATOM 794 C C . ARG A 1 94 ? -13.078 22.266 2.424 1 94.88 94 ARG A C 1
ATOM 796 O O . ARG A 1 94 ? -14.172 22.844 2.494 1 94.88 94 ARG A O 1
ATOM 803 N N . THR A 1 95 ? -11.898 22.734 2.955 1 93.5 95 THR A N 1
ATOM 804 C CA . THR A 1 95 ? -11.859 24.031 3.611 1 93.5 95 THR A CA 1
ATOM 805 C C . THR A 1 95 ? -10.852 24.953 2.928 1 93.5 95 THR A C 1
ATOM 807 O O . THR A 1 95 ? -9.797 24.5 2.484 1 93.5 95 THR A O 1
ATOM 810 N N . THR A 1 96 ? -11.203 26.219 2.842 1 89.62 96 THR A N 1
ATOM 811 C CA . THR A 1 96 ? -10.305 27.188 2.232 1 89.62 96 THR A CA 1
ATOM 812 C C . THR A 1 96 ? -9.969 28.297 3.217 1 89.62 96 THR A C 1
ATOM 814 O O . THR A 1 96 ? -9.117 29.156 2.934 1 89.62 96 THR A O 1
ATOM 817 N N . ASN A 1 97 ? -10.578 28.328 4.359 1 89.94 97 ASN A N 1
ATOM 818 C CA . ASN A 1 97 ? -10.414 29.438 5.289 1 89.94 97 ASN A CA 1
ATOM 819 C C . ASN A 1 97 ? -9.516 29.062 6.461 1 89.94 97 ASN A C 1
ATOM 821 O O . ASN A 1 97 ? -9.547 29.703 7.512 1 89.94 97 ASN A O 1
ATOM 825 N N . ALA A 1 98 ? -8.867 27.984 6.297 1 93.31 98 ALA A N 1
ATOM 826 C CA . ALA A 1 98 ? -7.949 27.547 7.344 1 93.31 98 ALA A CA 1
ATOM 827 C C . ALA A 1 98 ? -6.668 26.969 6.746 1 93.31 98 ALA A C 1
ATOM 829 O O . ALA A 1 98 ? -6.637 26.594 5.574 1 93.31 98 ALA A O 1
ATOM 830 N N . ILE A 1 99 ? -5.676 27.031 7.59 1 93 99 ILE A N 1
ATOM 831 C CA . ILE A 1 99 ? -4.391 26.438 7.23 1 93 99 ILE A CA 1
ATOM 832 C C . ILE A 1 99 ? -3.988 25.406 8.273 1 93 99 ILE A C 1
ATOM 834 O O . ILE A 1 99 ? -4.301 25.547 9.461 1 93 99 ILE A O 1
ATOM 838 N N . PHE A 1 100 ? -3.305 24.375 7.781 1 95.88 100 PHE A N 1
ATOM 839 C CA . PHE A 1 100 ? -2.932 23.297 8.68 1 95.88 100 PHE A CA 1
ATOM 840 C C . PHE A 1 100 ? -1.434 23.031 8.617 1 95.88 100 PHE A C 1
ATOM 842 O O . PHE A 1 100 ? -0.805 23.234 7.578 1 95.88 100 PHE A O 1
ATOM 849 N N . PHE A 1 101 ? -0.965 22.625 9.719 1 95.88 101 PHE A N 1
ATOM 850 C CA . PHE A 1 101 ? 0.344 21.984 9.75 1 95.88 101 PHE A CA 1
ATOM 851 C C . PHE A 1 101 ? 0.289 20.688 10.547 1 95.88 101 PHE A C 1
ATOM 853 O O . PHE A 1 101 ? -0.187 20.656 11.688 1 95.88 101 PHE A O 1
ATOM 860 N N . PRO A 1 102 ? 0.97 19.547 10.125 1 96.12 102 PRO A N 1
ATOM 861 C CA . PRO A 1 102 ? 1.467 19.469 8.75 1 96.12 102 PRO A CA 1
ATOM 862 C C . PRO A 1 102 ? 0.357 19.609 7.711 1 96.12 102 PRO A C 1
ATOM 864 O O . PRO A 1 102 ? -0.826 19.516 8.047 1 96.12 102 PRO A O 1
ATOM 867 N N . ARG A 1 103 ? 0.726 19.906 6.488 1 94.56 103 ARG A N 1
ATOM 868 C CA . ARG A 1 103 ? -0.237 20.125 5.414 1 94.56 103 ARG A CA 1
ATOM 869 C C . ARG A 1 103 ? -0.962 18.828 5.062 1 94.56 103 ARG A C 1
ATOM 871 O O . ARG A 1 103 ? -2.102 18.844 4.598 1 94.56 103 ARG A O 1
ATOM 878 N N . CYS A 1 104 ? -0.218 17.734 5.297 1 96.25 104 CYS A N 1
ATOM 879 C CA . CYS A 1 104 ? -0.743 16.438 4.91 1 96.25 104 CYS A CA 1
ATOM 880 C C . CYS A 1 104 ? -0.663 15.445 6.07 1 96.25 104 CYS A C 1
ATOM 882 O O . CYS A 1 104 ? 0.23 15.547 6.914 1 96.25 104 CYS A O 1
ATOM 884 N N . LEU A 1 105 ? -1.564 14.539 6.082 1 98 105 LEU A N 1
ATOM 885 C CA . LEU A 1 105 ? -1.526 13.43 7.023 1 98 105 LEU A CA 1
ATOM 886 C C . LEU A 1 105 ? -1.674 12.094 6.293 1 98 105 LEU A C 1
ATOM 888 O O . LEU A 1 105 ? -2.141 12.055 5.152 1 98 105 LEU A O 1
ATOM 892 N N . LEU A 1 106 ? -1.208 11.109 7.016 1 98.06 106 LEU A N 1
ATOM 893 C CA . LEU A 1 106 ? -1.35 9.75 6.496 1 98.06 106 LEU A CA 1
ATOM 894 C C . LEU A 1 106 ? -2.658 9.125 6.965 1 98.06 106 LEU A C 1
ATOM 896 O O . LEU A 1 106 ? -3.018 9.227 8.141 1 98.06 106 LEU A O 1
ATOM 900 N N . VAL A 1 107 ? -3.383 8.531 6.023 1 98.69 107 VAL A N 1
ATOM 901 C CA . VAL A 1 107 ? -4.566 7.742 6.34 1 98.69 107 VAL A CA 1
ATOM 902 C C . VAL A 1 107 ? -4.465 6.367 5.68 1 98.69 107 VAL A C 1
ATOM 904 O O . VAL A 1 107 ? -3.549 6.117 4.891 1 98.69 107 VAL A O 1
ATOM 907 N N . GLN A 1 108 ? -5.398 5.484 6.086 1 98.81 108 GLN A N 1
ATOM 908 C CA . GLN A 1 108 ? -5.496 4.195 5.418 1 98.81 108 GLN A CA 1
ATOM 909 C C . GLN A 1 108 ? -6.543 4.227 4.309 1 98.81 108 GLN A C 1
ATOM 911 O O . GLN A 1 108 ? -7.707 4.555 4.551 1 98.81 108 GLN A O 1
ATOM 916 N N . ARG A 1 109 ? -6.145 3.902 3.062 1 98.69 109 ARG A N 1
ATOM 917 C CA . ARG A 1 109 ? -7.035 3.791 1.913 1 98.69 109 ARG A CA 1
ATOM 918 C C . ARG A 1 109 ? -6.797 2.486 1.159 1 98.69 109 ARG A C 1
ATOM 920 O O . ARG A 1 109 ? -5.652 2.053 1.006 1 98.69 109 ARG A O 1
ATOM 927 N N . CYS A 1 110 ? -7.895 1.963 0.743 1 98.62 110 CYS A N 1
ATOM 928 C CA . CYS A 1 110 ? -7.773 0.698 0.026 1 98.62 110 CYS A CA 1
ATOM 929 C C . CYS A 1 110 ? -7 0.879 -1.275 1 98.62 110 CYS A C 1
ATOM 931 O O . CYS A 1 110 ? -7.219 1.852 -2 1 98.62 110 CYS A O 1
ATOM 933 N N . GLY A 1 111 ? -6.086 -0.057 -1.524 1 97.06 111 GLY A N 1
ATOM 934 C CA . GLY A 1 111 ? -5.309 -0.064 -2.752 1 97.06 111 GLY A CA 1
ATOM 935 C C . GLY A 1 111 ? -4.77 -1.437 -3.109 1 97.06 111 GLY A C 1
ATOM 936 O O . GLY A 1 111 ? -4.832 -2.363 -2.299 1 97.06 111 GLY A O 1
ATOM 937 N N . GLY A 1 112 ? -4.152 -1.427 -4.27 1 95.44 112 GLY A N 1
ATOM 938 C CA . GLY A 1 112 ? -3.674 -2.67 -4.852 1 95.44 112 GLY A CA 1
ATOM 939 C C . GLY A 1 112 ? -4.41 -3.055 -6.121 1 95.44 112 GLY A C 1
ATOM 940 O O . GLY A 1 112 ? -4.75 -2.193 -6.934 1 95.44 112 GLY A O 1
ATOM 941 N N . ASN A 1 113 ? -4.469 -4.324 -6.336 1 91.56 113 ASN A N 1
AT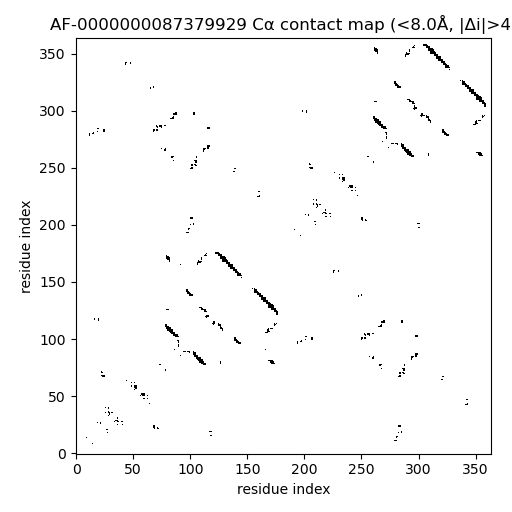OM 942 C CA . ASN A 1 113 ? -5.105 -4.793 -7.566 1 91.56 113 ASN A CA 1
ATOM 943 C C . ASN A 1 113 ? -5.91 -6.066 -7.328 1 91.56 113 ASN A C 1
ATOM 945 O O . ASN A 1 113 ? -5.801 -6.688 -6.27 1 91.56 113 ASN A O 1
ATOM 949 N N . CYS A 1 114 ? -6.773 -6.316 -8.219 1 91.06 114 CYS A N 1
ATOM 950 C CA . CYS A 1 114 ? -7.715 -7.426 -8.117 1 91.06 114 CYS A CA 1
ATOM 951 C C . CYS A 1 114 ? -7.77 -8.219 -9.422 1 91.06 114 CYS A C 1
ATOM 953 O O . CYS A 1 114 ? -7.281 -7.758 -10.453 1 91.06 114 CYS A O 1
ATOM 955 N N . GLY A 1 115 ? -8.203 -9.445 -9.32 1 84.88 115 GLY A N 1
ATOM 956 C CA . GLY A 1 115 ? -8.617 -10.203 -10.492 1 84.88 115 GLY A CA 1
ATOM 957 C C . GLY A 1 115 ? -7.465 -10.922 -11.172 1 84.88 115 GLY A C 1
ATOM 958 O O . GLY A 1 115 ? -7.625 -11.461 -12.266 1 84.88 115 GLY A O 1
ATOM 959 N N . CYS A 1 116 ? -6.254 -10.938 -10.57 1 86.94 116 CYS A N 1
ATOM 960 C CA . CYS A 1 116 ? -5.094 -11.523 -11.234 1 86.94 116 CYS A CA 1
ATOM 961 C C . CYS A 1 116 ? -5.328 -13 -11.539 1 86.94 116 CYS A C 1
ATOM 963 O O . CYS A 1 116 ? -4.828 -13.516 -12.531 1 86.94 116 CYS A O 1
ATOM 965 N N . GLY A 1 117 ? -6.113 -13.633 -10.766 1 83.31 117 GLY A N 1
ATOM 966 C CA . GLY A 1 117 ? -6.344 -15.062 -10.914 1 83.31 117 GLY A CA 1
ATOM 967 C C . GLY A 1 117 ? -7.555 -15.383 -11.766 1 83.31 117 GLY A C 1
ATOM 968 O O . GLY A 1 117 ? -7.859 -16.562 -12 1 83.31 117 GLY A O 1
ATOM 969 N N . THR A 1 118 ? -8.172 -14.32 -12.211 1 78.38 118 THR A N 1
ATOM 970 C CA . THR A 1 118 ? -9.398 -14.562 -12.961 1 78.38 118 THR A CA 1
ATOM 971 C C . THR A 1 118 ? -9.133 -14.523 -14.461 1 78.38 118 THR A C 1
ATOM 973 O O . THR A 1 118 ? -8.047 -14.133 -14.898 1 78.38 118 THR A O 1
ATOM 976 N N . ASP A 1 119 ? -9.969 -15.172 -15.305 1 69.12 119 ASP A N 1
ATOM 977 C CA . ASP A 1 119 ? -9.836 -15.172 -16.766 1 69.12 119 ASP A CA 1
ATOM 978 C C . ASP A 1 119 ? -9.977 -13.766 -17.328 1 69.12 119 ASP A C 1
ATOM 980 O O . ASP A 1 119 ? -9.453 -13.469 -18.406 1 69.12 119 ASP A O 1
ATOM 984 N N . ASN A 1 120 ? -10.758 -12.883 -16.703 1 61.69 120 ASN A N 1
ATOM 985 C CA . ASN A 1 120 ? -10.945 -11.508 -17.141 1 61.69 120 ASN A CA 1
ATOM 986 C C . ASN A 1 120 ? -10.188 -10.523 -16.266 1 61.69 120 ASN A C 1
ATOM 988 O O . ASN A 1 120 ? -10.75 -9.531 -15.812 1 61.69 120 ASN A O 1
ATOM 992 N N . TRP A 1 121 ? -8.945 -10.906 -15.93 1 59.59 121 TRP A N 1
ATOM 993 C CA . TRP A 1 121 ? -8.172 -10.172 -14.938 1 59.59 121 TRP A CA 1
ATOM 994 C C . TRP A 1 121 ? -8.211 -8.672 -15.211 1 59.59 121 TRP A C 1
ATOM 996 O O . TRP A 1 121 ? -8.352 -7.871 -14.289 1 59.59 121 TRP A O 1
ATOM 1006 N N . ASN A 1 122 ? -7.977 -8.344 -16.5 1 58.81 122 ASN A N 1
ATOM 1007 C CA . ASN A 1 122 ? -7.812 -6.926 -16.781 1 58.81 122 ASN A CA 1
ATOM 1008 C C . ASN A 1 122 ? -9.164 -6.219 -16.891 1 58.81 122 ASN A C 1
ATOM 1010 O O . ASN A 1 122 ? -9.227 -5.043 -17.25 1 58.81 122 ASN A O 1
ATOM 1014 N N . ASN A 1 123 ? -10.234 -7.078 -16.562 1 63.16 123 ASN A N 1
ATOM 1015 C CA . ASN A 1 123 ? -11.453 -6.387 -16.953 1 63.16 123 ASN A CA 1
ATOM 1016 C C . ASN A 1 123 ? -12.289 -5.984 -15.742 1 63.16 123 ASN A C 1
ATOM 1018 O O . ASN A 1 123 ? -13.094 -6.773 -15.242 1 63.16 123 ASN A O 1
ATOM 1022 N N . GLY A 1 124 ? -12.016 -4.938 -15.125 1 73.19 124 GLY A N 1
ATOM 1023 C CA . GLY A 1 124 ? -13.055 -4.195 -14.43 1 73.19 124 GLY A CA 1
ATOM 1024 C C . GLY A 1 124 ? -13.047 -4.418 -12.93 1 73.19 124 GLY A C 1
ATOM 1025 O O . GLY A 1 124 ? -14.047 -4.191 -12.258 1 73.19 124 GLY A O 1
ATOM 1026 N N . CYS A 1 125 ? -11.953 -5.281 -12.352 1 85.31 125 CYS A N 1
ATOM 1027 C CA . CYS A 1 125 ? -12 -5.441 -10.906 1 85.31 125 CYS A CA 1
ATOM 1028 C C . CYS A 1 125 ? -11.258 -4.305 -10.211 1 85.31 125 CYS A C 1
ATOM 1030 O O . CYS A 1 125 ? -10.188 -3.896 -10.648 1 85.31 125 CYS A O 1
ATOM 1032 N N . ASN A 1 126 ? -11.93 -3.801 -9.219 1 90.31 126 ASN A N 1
ATOM 1033 C CA . ASN A 1 126 ? -11.32 -2.719 -8.453 1 90.31 126 ASN A CA 1
ATOM 1034 C C . ASN A 1 126 ? -11.289 -3.029 -6.961 1 90.31 126 ASN A C 1
ATOM 1036 O O . ASN A 1 126 ? -12.172 -3.727 -6.453 1 90.31 126 ASN A O 1
ATOM 1040 N N . CYS A 1 127 ? -10.227 -2.592 -6.297 1 95.69 127 CYS A N 1
ATOM 1041 C CA . CYS A 1 127 ? -10.109 -2.691 -4.844 1 95.69 127 CYS A CA 1
ATOM 1042 C C . CYS A 1 127 ? -10.852 -1.546 -4.16 1 95.69 127 CYS A C 1
ATOM 1044 O O . CYS A 1 127 ? -10.484 -0.381 -4.32 1 95.69 127 CYS A O 1
ATOM 1046 N N . ARG A 1 128 ? -11.883 -1.879 -3.389 1 96.75 128 ARG A N 1
ATOM 1047 C CA . ARG A 1 128 ? -12.727 -0.837 -2.814 1 96.75 128 ARG A CA 1
ATOM 1048 C C . ARG A 1 128 ? -12.883 -1.023 -1.31 1 96.75 128 ARG A C 1
ATOM 1050 O O . ARG A 1 128 ? -12.664 -2.119 -0.79 1 96.75 128 ARG A O 1
ATOM 1057 N N . ALA A 1 129 ? -13.289 0.07 -0.635 1 98.25 129 ALA A N 1
ATOM 1058 C CA . ALA A 1 129 ? -13.516 0.014 0.806 1 98.25 129 ALA A CA 1
ATOM 1059 C C . ALA A 1 129 ? -14.781 -0.772 1.13 1 98.25 129 ALA A C 1
ATOM 1061 O O . ALA A 1 129 ? -15.852 -0.501 0.572 1 98.25 129 ALA A O 1
ATOM 1062 N N . ALA A 1 130 ? -14.648 -1.755 1.981 1 98.12 130 ALA A N 1
ATOM 1063 C CA . ALA A 1 130 ? -15.805 -2.496 2.467 1 98.12 130 ALA A CA 1
ATOM 1064 C C . ALA A 1 130 ? -16.297 -1.929 3.793 1 98.12 130 ALA A C 1
ATOM 1066 O O . ALA A 1 130 ? -17.484 -2.076 4.137 1 98.12 130 ALA A O 1
ATOM 1067 N N . LYS A 1 131 ? -15.492 -1.302 4.59 1 98.75 131 LYS A N 1
ATOM 1068 C CA . LYS A 1 131 ? -15.789 -0.635 5.855 1 98.75 131 LYS A CA 1
ATOM 1069 C C . LYS A 1 131 ? -14.906 0.594 6.051 1 98.75 131 LYS A C 1
ATOM 1071 O O . LYS A 1 131 ? -13.695 0.539 5.816 1 98.75 131 LYS A O 1
ATOM 1076 N N . THR A 1 132 ? -15.484 1.631 6.488 1 98.81 132 THR A N 1
ATOM 1077 C CA . THR A 1 132 ? -14.75 2.859 6.762 1 98.81 132 THR A CA 1
ATOM 1078 C C . THR A 1 132 ? -15 3.336 8.188 1 98.81 132 THR A C 1
ATOM 1080 O O . THR A 1 132 ? -16.016 2.998 8.789 1 98.81 132 THR A O 1
ATOM 1083 N N . THR A 1 133 ? -14.094 4.031 8.734 1 98.75 133 THR A N 1
ATOM 1084 C CA . THR A 1 133 ? -14.219 4.609 10.07 1 98.75 133 THR A CA 1
ATOM 1085 C C . THR A 1 133 ? -13.633 6.016 10.102 1 98.75 133 THR A C 1
ATOM 1087 O O . THR A 1 133 ? -12.648 6.305 9.414 1 98.75 133 THR A O 1
ATOM 1090 N N . LEU A 1 134 ? -14.336 6.852 10.852 1 98.31 134 LEU A N 1
ATOM 1091 C CA . LEU A 1 134 ? -13.781 8.172 11.117 1 98.31 134 LEU A CA 1
ATOM 1092 C C . LEU A 1 134 ? -12.82 8.133 12.305 1 98.31 134 LEU A C 1
ATOM 1094 O O . LEU A 1 134 ? -13.188 7.668 13.383 1 98.31 134 LEU A O 1
ATOM 1098 N N . LYS A 1 135 ? -11.625 8.617 12.078 1 98.06 135 LYS A N 1
ATOM 1099 C CA . LYS A 1 135 ? -10.648 8.633 13.156 1 98.06 135 LYS A CA 1
ATOM 1100 C C . LYS A 1 135 ? -10.219 10.062 13.492 1 98.06 135 LYS A C 1
ATOM 1102 O O . LYS A 1 135 ? -10.07 10.891 12.602 1 98.06 135 LYS A O 1
ATOM 1107 N N . LEU A 1 136 ? -9.961 10.258 14.82 1 96.12 136 LEU A N 1
ATOM 1108 C CA . LEU A 1 136 ? -9.562 11.57 15.328 1 96.12 136 LEU A CA 1
ATOM 1109 C C . LEU A 1 136 ? -8.07 11.789 15.156 1 96.12 136 LEU A C 1
ATOM 1111 O O . LEU A 1 136 ? -7.266 10.906 15.461 1 96.12 136 LEU A O 1
ATOM 1115 N N . HIS A 1 137 ? -7.75 12.906 14.625 1 96.31 137 HIS A N 1
ATOM 1116 C CA . HIS A 1 137 ? -6.371 13.367 14.508 1 96.31 137 HIS A CA 1
ATOM 1117 C C . HIS A 1 137 ? -6.211 14.766 15.078 1 96.31 137 HIS A C 1
ATOM 1119 O O . HIS A 1 137 ? -7.16 15.555 15.086 1 96.31 137 HIS A O 1
ATOM 1125 N N . GLU A 1 138 ? -5.047 14.969 15.562 1 95.25 138 GLU A N 1
ATOM 1126 C CA . GLU A 1 138 ? -4.738 16.312 16.047 1 95.25 138 GLU A CA 1
ATOM 1127 C C . GLU A 1 138 ? -3.729 17 15.133 1 95.25 138 GLU A C 1
ATOM 1129 O O . GLU A 1 138 ? -2.713 16.422 14.758 1 95.25 138 GLU A O 1
ATOM 1134 N N . VAL A 1 139 ? -3.977 18.266 14.844 1 96.94 139 VAL A N 1
ATOM 1135 C CA . VAL A 1 139 ? -3.119 19.047 13.953 1 96.94 139 VAL A CA 1
ATOM 1136 C C . VAL A 1 139 ? -3.049 20.484 14.445 1 96.94 139 VAL A C 1
ATOM 1138 O O . VAL A 1 139 ? -3.836 20.891 15.297 1 96.94 139 VAL A O 1
ATOM 1141 N N . LEU A 1 140 ? -2.043 21.156 13.945 1 96.31 140 LEU A N 1
ATOM 1142 C CA . LEU A 1 140 ? -2 22.594 14.141 1 96.31 140 LEU A CA 1
ATOM 1143 C C . LEU A 1 140 ? -2.852 23.312 13.102 1 96.31 140 LEU A C 1
ATOM 1145 O O . LEU A 1 140 ? -2.715 23.062 11.906 1 96.31 140 LEU A O 1
ATOM 1149 N N . LYS A 1 141 ? -3.725 24.172 13.57 1 95.62 141 LYS A N 1
ATOM 1150 C CA . LYS A 1 141 ? -4.68 24.844 12.695 1 95.62 141 LYS A CA 1
ATOM 1151 C C . LYS A 1 141 ? -4.645 26.359 12.906 1 95.62 141 LYS A C 1
ATOM 1153 O O . LYS A 1 141 ? -4.547 26.828 14.039 1 95.62 141 LYS A O 1
ATOM 1158 N N . TYR A 1 142 ? -4.652 27.109 11.789 1 93.44 142 TYR A N 1
ATOM 1159 C CA . TYR A 1 142 ? -4.789 28.562 11.797 1 93.44 142 TYR A CA 1
ATOM 1160 C C . TYR A 1 142 ? -6.055 28.984 11.062 1 93.44 142 TYR A C 1
ATOM 1162 O O . TYR A 1 142 ? -6.293 28.578 9.922 1 93.44 142 TYR A O 1
ATOM 1170 N N . THR A 1 143 ? -6.883 29.766 11.727 1 89.94 143 THR A N 1
ATOM 1171 C CA . THR A 1 143 ? -8.062 30.391 11.141 1 89.94 143 THR A CA 1
ATOM 1172 C C . THR A 1 143 ? -8.055 31.891 11.406 1 89.94 143 THR A C 1
ATOM 1174 O O . THR A 1 143 ? -8.102 32.312 12.562 1 89.94 143 THR A O 1
ATOM 1177 N N . PRO A 1 144 ? -8.117 32.656 10.289 1 82.38 144 PRO A N 1
ATOM 1178 C CA . PRO A 1 144 ? -8.125 34.094 10.508 1 82.38 144 PRO A CA 1
ATOM 1179 C C . PRO A 1 144 ? -9.422 34.594 11.148 1 82.38 144 PRO A C 1
ATOM 1181 O O . PRO A 1 144 ? -10.492 34.062 10.875 1 82.38 144 PRO A O 1
ATOM 1184 N N . GLU A 1 145 ? -9.555 35.094 12.305 1 69.44 145 GLU A N 1
ATOM 1185 C CA . GLU A 1 145 ? -10.742 35.625 12.977 1 69.44 145 GLU A CA 1
ATOM 1186 C C . GLU A 1 145 ? -11.398 36.719 12.164 1 69.44 145 GLU A C 1
ATOM 1188 O O . GLU A 1 145 ? -10.703 37.594 11.617 1 69.44 145 GLU A O 1
ATOM 1193 N N . THR A 1 146 ? -12.594 36.406 11.445 1 59.66 146 THR A N 1
ATOM 1194 C CA . THR A 1 146 ? -13.352 37.469 10.781 1 59.66 146 THR A CA 1
ATOM 1195 C C . THR A 1 146 ? -13.93 38.438 11.805 1 59.66 146 THR A C 1
ATOM 1197 O O . THR A 1 146 ? -14.891 38.094 12.5 1 59.66 146 THR A O 1
ATOM 1200 N N . ASN A 1 147 ? -13.422 38.812 12.742 1 50.75 147 ASN A N 1
ATOM 1201 C CA . ASN A 1 147 ? -14.195 39.719 13.578 1 50.75 147 ASN A CA 1
ATOM 1202 C C . ASN A 1 147 ? -14.734 40.875 12.773 1 50.75 147 ASN A C 1
ATOM 1204 O O . ASN A 1 147 ? -13.969 41.75 12.312 1 50.75 147 ASN A O 1
ATOM 1208 N N . LEU A 1 148 ? -15.875 40.688 12.086 1 50.75 148 LEU A N 1
ATOM 1209 C CA . LEU A 1 148 ? -16.594 41.812 11.484 1 50.75 148 LEU A CA 1
ATOM 1210 C C . LEU A 1 148 ? -16.484 43.062 12.344 1 50.75 148 LEU A C 1
ATOM 1212 O O . LEU A 1 148 ? -16.391 44.156 11.82 1 50.75 148 LEU A O 1
ATOM 1216 N N . TYR A 1 149 ? -17.109 42.969 13.555 1 50.47 149 TYR A N 1
ATOM 1217 C CA . TYR A 1 149 ? -17.359 44.156 14.32 1 50.47 149 TYR A CA 1
ATOM 1218 C C . TYR A 1 149 ? -16.078 44.75 14.898 1 50.47 149 TYR A C 1
ATOM 1220 O O . TYR A 1 149 ? -15.992 45.938 15.195 1 50.47 149 TYR A O 1
ATOM 1228 N N . GLN A 1 150 ? -15.219 44 15.57 1 50.75 150 GLN A N 1
ATOM 1229 C CA . GLN A 1 150 ? -14.109 44.656 16.266 1 50.75 150 GLN A CA 1
ATOM 1230 C C . GLN A 1 150 ? -12.914 44.875 15.328 1 50.75 150 GLN A C 1
ATOM 1232 O O . GLN A 1 150 ? -12.086 43.969 15.172 1 50.75 150 GLN A O 1
ATOM 1237 N N . ARG A 1 151 ? -13.008 45.594 14.328 1 51.12 151 ARG A N 1
ATOM 1238 C CA . ARG A 1 151 ? -12.133 46.125 13.305 1 51.12 151 ARG A CA 1
ATOM 1239 C C . ARG A 1 151 ? -10.727 46.344 13.844 1 51.12 151 ARG A C 1
ATOM 1241 O O . ARG A 1 151 ? -9.75 46.312 13.094 1 51.12 151 ARG A O 1
ATOM 1248 N N . HIS A 1 152 ? -10.609 47.031 14.969 1 46.62 152 HIS A N 1
ATOM 1249 C CA . HIS A 1 152 ? -9.344 47.688 15.328 1 46.62 152 HIS A CA 1
ATOM 1250 C C . HIS A 1 152 ? -8.352 46.656 15.883 1 46.62 152 HIS A C 1
ATOM 1252 O O . HIS A 1 152 ? -7.16 46.969 16 1 46.62 152 HIS A O 1
ATOM 1258 N N . GLN A 1 153 ? -8.773 45.781 16.891 1 45.81 153 GLN A N 1
ATOM 1259 C CA . GLN A 1 153 ? -7.684 45.094 17.578 1 45.81 153 GLN A CA 1
ATOM 1260 C C . GLN A 1 153 ? -7.289 43.812 16.859 1 45.81 153 GLN A C 1
ATOM 1262 O O . GLN A 1 153 ? -8.148 43 16.484 1 45.81 153 GLN A O 1
ATOM 1267 N N . ARG A 1 154 ? -6.273 43.812 16.047 1 47.47 154 ARG A N 1
ATOM 1268 C CA . ARG A 1 154 ? -5.598 42.688 15.414 1 47.47 154 ARG A CA 1
ATOM 1269 C C . ARG A 1 154 ? -5.734 41.406 16.25 1 47.47 154 ARG A C 1
ATOM 1271 O O . ARG A 1 154 ? -5.176 41.344 17.344 1 47.47 154 ARG A O 1
ATOM 1278 N N . THR A 1 155 ? -6.809 40.844 16.406 1 46.12 155 THR A N 1
ATOM 1279 C CA . THR A 1 155 ? -6.848 39.594 17.125 1 46.12 155 THR A CA 1
ATOM 1280 C C . THR A 1 155 ? -5.746 38.656 16.625 1 46.12 155 THR A C 1
ATOM 1282 O O . THR A 1 155 ? -5.617 38.406 15.43 1 46.12 155 THR A O 1
ATOM 1285 N N . PRO A 1 156 ? -4.703 38.5 17.438 1 51.22 156 PRO A N 1
ATOM 1286 C CA . PRO A 1 156 ? -3.531 37.688 17.062 1 51.22 156 PRO A CA 1
ATOM 1287 C C . PRO A 1 156 ? -3.902 36.375 16.391 1 51.22 156 PRO A C 1
ATOM 1289 O O . PRO A 1 156 ? -4.941 35.781 16.703 1 51.22 156 PRO A O 1
ATOM 1292 N N . VAL A 1 157 ? -3.596 36.25 15.141 1 57.94 157 VAL A N 1
ATOM 1293 C CA . VAL A 1 157 ? -3.582 35 14.398 1 57.94 157 VAL A CA 1
ATOM 1294 C C . VAL A 1 157 ? -3.234 33.844 15.344 1 57.94 157 VAL A C 1
ATOM 1296 O O . VAL A 1 157 ? -2.143 33.812 15.922 1 57.94 157 VAL A O 1
ATOM 1299 N N . ARG A 1 158 ? -4.344 33.188 15.898 1 79.19 158 ARG A N 1
ATOM 1300 C CA . ARG A 1 158 ? -4.059 32.219 16.953 1 79.19 158 ARG A CA 1
ATOM 1301 C C . ARG A 1 158 ? -3.969 30.797 16.375 1 79.19 158 ARG A C 1
ATOM 1303 O O . ARG A 1 158 ? -4.91 30.328 15.742 1 79.19 158 ARG A O 1
ATOM 1310 N N . TRP A 1 159 ? -2.787 30.281 16.266 1 90.5 159 TRP A N 1
ATOM 1311 C CA . TRP A 1 159 ? -2.553 28.859 16.031 1 90.5 159 TRP A CA 1
ATOM 1312 C C . TRP A 1 159 ? -3.018 28.031 17.219 1 90.5 159 TRP A C 1
ATOM 1314 O O . TRP A 1 159 ? -2.771 28.391 18.375 1 90.5 159 TRP A O 1
ATOM 1324 N N . VAL A 1 160 ? -3.781 27 16.891 1 92.44 160 VAL A N 1
ATOM 1325 C CA . VAL A 1 160 ? -4.254 26.125 17.969 1 92.44 160 VAL A CA 1
ATOM 1326 C C . VAL A 1 160 ? -4.117 24.672 17.531 1 92.44 160 VAL A C 1
ATOM 1328 O O . VAL A 1 160 ? -4.141 24.359 16.344 1 92.44 160 VAL A O 1
ATOM 1331 N N . ILE A 1 161 ? -3.936 23.766 18.516 1 93.38 161 ILE A N 1
ATOM 1332 C CA . ILE A 1 161 ? -4.051 22.344 18.234 1 93.38 161 ILE A CA 1
ATOM 1333 C C . ILE A 1 161 ? -5.523 21.953 18.094 1 93.38 161 ILE A C 1
ATOM 1335 O O . ILE A 1 161 ? -6.305 22.125 19.031 1 93.38 161 ILE A O 1
ATOM 1339 N N . ALA A 1 162 ? -5.875 21.484 16.938 1 93 162 ALA A N 1
ATOM 1340 C CA . ALA A 1 162 ? -7.273 21.188 16.656 1 93 162 ALA A CA 1
ATOM 1341 C C . ALA A 1 162 ? -7.457 19.688 16.359 1 93 162 ALA A C 1
ATOM 1343 O O . ALA A 1 162 ? -6.551 19.047 15.836 1 93 162 ALA A O 1
ATOM 1344 N N . GLU A 1 163 ? -8.664 19.281 16.734 1 93.06 163 GLU A N 1
ATOM 1345 C CA . GLU A 1 163 ? -9.055 17.922 16.391 1 93.06 163 GLU A CA 1
ATOM 1346 C C . GLU A 1 163 ? -9.797 17.891 15.055 1 93.06 163 GLU A C 1
ATOM 1348 O O . GLU A 1 163 ? -10.695 18.703 14.812 1 93.06 163 GLU A O 1
ATOM 1353 N N . ILE A 1 164 ? -9.336 16.984 14.211 1 96.5 164 ILE A N 1
ATOM 1354 C CA . ILE A 1 164 ? -10.039 16.75 12.953 1 96.5 164 ILE A CA 1
ATOM 1355 C C . ILE A 1 164 ? -10.328 15.266 12.781 1 96.5 164 ILE A C 1
ATOM 1357 O O . ILE A 1 164 ? -9.68 14.422 13.406 1 96.5 164 ILE A O 1
ATOM 1361 N N . PHE A 1 165 ? -11.367 15.008 11.984 1 97.81 165 PHE A N 1
ATOM 1362 C CA . PHE A 1 165 ? -11.734 13.625 11.711 1 97.81 165 PHE A CA 1
ATOM 1363 C C . PHE A 1 165 ? -11.484 13.273 10.25 1 97.81 165 PHE A C 1
ATOM 1365 O O . PHE A 1 165 ? -11.938 13.992 9.352 1 97.81 165 PHE A O 1
ATOM 1372 N N . LEU A 1 166 ? -10.781 12.242 10.078 1 98.62 166 LEU A N 1
ATOM 1373 C CA . LEU A 1 166 ? -10.508 11.766 8.719 1 98.62 166 LEU A CA 1
ATOM 1374 C C . LEU A 1 166 ? -11.016 10.344 8.531 1 98.62 166 LEU A C 1
ATOM 1376 O O . LEU A 1 166 ? -10.961 9.531 9.461 1 98.62 166 LEU A O 1
ATOM 1380 N N . THR A 1 167 ? -11.469 10.086 7.332 1 98.69 167 THR A N 1
ATOM 1381 C CA . THR A 1 167 ? -11.992 8.766 7.004 1 98.69 167 THR A CA 1
ATOM 1382 C C . THR A 1 167 ? -10.844 7.793 6.719 1 98.69 167 THR A C 1
ATOM 1384 O O . THR A 1 167 ? -9.938 8.102 5.945 1 98.69 167 THR A O 1
ATOM 1387 N N . HIS A 1 168 ? -10.852 6.652 7.41 1 98.88 168 HIS A N 1
ATOM 1388 C CA . HIS A 1 168 ? -9.938 5.539 7.164 1 98.88 168 HIS A CA 1
ATOM 1389 C C . HIS A 1 168 ? -10.688 4.328 6.621 1 98.88 168 HIS A C 1
ATOM 1391 O O . HIS A 1 168 ? -11.82 4.055 7.035 1 98.88 168 HIS A O 1
ATOM 1397 N N . HIS A 1 169 ? -10.07 3.684 5.664 1 98.88 169 HIS A N 1
ATOM 1398 C CA . HIS A 1 169 ? -10.594 2.395 5.223 1 98.88 169 HIS A CA 1
ATOM 1399 C C . HIS A 1 169 ? -10.094 1.264 6.117 1 98.88 169 HIS A C 1
ATOM 1401 O O . HIS A 1 169 ? -8.891 0.999 6.184 1 98.88 169 HIS A O 1
ATOM 1407 N N . ASP A 1 170 ? -10.984 0.585 6.773 1 98.69 170 ASP A N 1
ATOM 1408 C CA . ASP A 1 170 ? -10.617 -0.458 7.727 1 98.69 170 ASP A CA 1
ATOM 14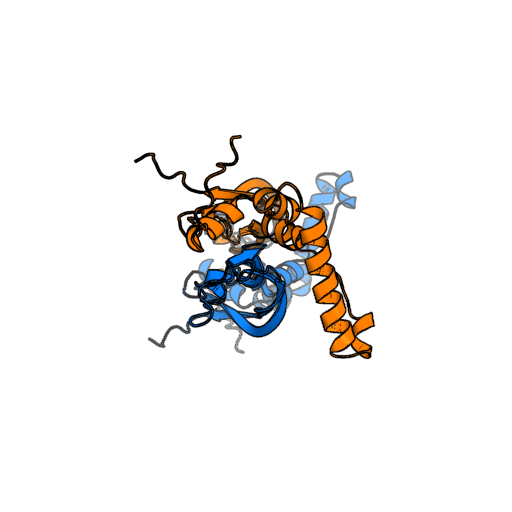09 C C . ASP A 1 170 ? -10.555 -1.824 7.047 1 98.69 170 ASP A C 1
ATOM 1411 O O . ASP A 1 170 ? -9.789 -2.697 7.469 1 98.69 170 ASP A O 1
ATOM 1415 N N . ARG A 1 171 ? -11.438 -1.957 6.098 1 98.69 171 ARG A N 1
ATOM 1416 C CA . ARG A 1 171 ? -11.5 -3.207 5.348 1 98.69 171 ARG A CA 1
ATOM 1417 C C . ARG A 1 171 ? -11.68 -2.943 3.857 1 98.69 171 ARG A C 1
ATOM 1419 O O . ARG A 1 171 ? -12.344 -1.979 3.471 1 98.69 171 ARG A O 1
ATOM 1426 N N . CYS A 1 172 ? -11.102 -3.805 3.055 1 98.44 172 CYS A N 1
ATOM 1427 C CA . CYS A 1 172 ? -11.156 -3.654 1.604 1 98.44 172 CYS A CA 1
ATOM 1428 C C . CYS A 1 172 ? -11.664 -4.93 0.943 1 98.44 172 CYS A C 1
ATOM 1430 O O . CYS A 1 172 ? -11.602 -6.008 1.537 1 98.44 172 CYS A O 1
ATOM 1432 N N . GLU A 1 173 ? -12.195 -4.785 -0.239 1 95.62 173 GLU A N 1
ATOM 1433 C CA . GLU A 1 173 ? -12.656 -5.934 -1.015 1 95.62 173 GLU A CA 1
ATOM 1434 C C . GLU A 1 173 ? -12.539 -5.668 -2.514 1 95.62 173 GLU A C 1
ATOM 1436 O O . GLU A 1 173 ? -12.57 -4.512 -2.949 1 95.62 173 GLU A O 1
ATOM 1441 N N . CYS A 1 174 ? -12.281 -6.762 -3.207 1 92.31 174 CYS A N 1
ATOM 1442 C CA . CYS A 1 174 ? -12.281 -6.672 -4.664 1 92.31 174 CYS A CA 1
ATOM 1443 C C . CYS A 1 174 ? -13.703 -6.727 -5.215 1 92.31 174 CYS A C 1
ATOM 1445 O O . CYS A 1 174 ? -14.477 -7.621 -4.859 1 92.31 174 CYS A O 1
ATOM 1447 N N . GLU A 1 175 ? -14.07 -5.715 -5.977 1 88.88 175 GLU A N 1
ATOM 1448 C CA . GLU A 1 175 ? -15.344 -5.668 -6.684 1 88.88 175 GLU A CA 1
ATOM 1449 C C . GLU A 1 175 ? -15.148 -5.824 -8.188 1 88.88 175 GLU A C 1
ATOM 1451 O O . GLU A 1 175 ? -14.477 -5.008 -8.82 1 88.88 175 GLU A O 1
ATOM 1456 N N . CYS A 1 176 ? -15.672 -6.973 -8.719 1 81.75 176 CYS A N 1
ATOM 1457 C CA . CYS A 1 176 ? -15.508 -7.238 -10.141 1 81.75 176 CYS A CA 1
ATOM 1458 C C . CYS A 1 176 ? -16.844 -7.129 -10.875 1 81.75 176 CYS A C 1
ATOM 1460 O O . CYS A 1 176 ? -17.875 -7.52 -10.344 1 81.75 176 CYS A O 1
ATOM 1462 N N . ALA A 1 177 ? -16.922 -6.125 -11.867 1 73.25 177 ALA A N 1
ATOM 1463 C CA . ALA A 1 177 ? -18.141 -5.898 -12.633 1 73.25 177 ALA A CA 1
ATOM 1464 C C . ALA A 1 177 ? -18.641 -7.191 -13.281 1 73.25 177 ALA A C 1
ATOM 1466 O O . ALA A 1 177 ? -17.828 -7.988 -13.773 1 73.25 177 ALA A O 1
ATOM 1467 N N . SER A 1 178 ? -19.719 -7.766 -12.758 1 62.47 178 SER A N 1
ATOM 1468 C CA . SER A 1 178 ? -20.375 -8.891 -13.414 1 62.47 178 SER A CA 1
ATOM 1469 C C . SER A 1 178 ? -20.641 -8.594 -14.883 1 62.47 178 SER A C 1
ATOM 1471 O O . SER A 1 178 ? -20.938 -7.457 -15.25 1 62.47 178 SER A O 1
ATOM 1473 N N . GLN A 1 179 ? -20.062 -9.25 -15.805 1 52.59 179 GLN A N 1
ATOM 1474 C CA . GLN A 1 179 ? -20.5 -9.102 -17.188 1 52.59 179 GLN A CA 1
ATOM 1475 C C . GLN A 1 179 ? -22.016 -9.219 -17.297 1 52.59 179 GLN A C 1
ATOM 1477 O O . GLN A 1 179 ? -22.609 -10.125 -16.719 1 52.59 179 GLN A O 1
ATOM 1482 N N . PRO A 1 180 ? -22.734 -8.078 -17.641 1 47.25 180 PRO A N 1
ATOM 1483 C CA . PRO A 1 180 ? -24.141 -8.352 -17.969 1 47.25 180 PRO A CA 1
ATOM 1484 C C . PRO A 1 180 ? -24.297 -9.562 -18.875 1 47.25 180 PRO A C 1
ATOM 1486 O O . PRO A 1 180 ? -23.406 -9.875 -19.656 1 47.25 180 PRO A O 1
ATOM 1489 N N . PRO A 1 181 ? -25.141 -10.586 -18.406 1 41.62 181 PRO A N 1
ATOM 1490 C CA . PRO A 1 181 ? -25.406 -11.617 -19.422 1 41.62 181 PRO A CA 1
ATOM 1491 C C . PRO A 1 181 ? -25.562 -11.039 -20.812 1 41.62 181 PRO A C 1
ATOM 1493 O O . PRO A 1 181 ? -26.156 -9.961 -20.984 1 41.62 181 PRO A O 1
ATOM 1496 N N . ARG A 1 182 ? -24.641 -11.617 -21.594 1 34 182 ARG A N 1
ATOM 1497 C CA . ARG A 1 182 ? -25.047 -11.305 -22.969 1 34 182 ARG A CA 1
ATOM 1498 C C . ARG A 1 182 ? -26.422 -11.883 -23.281 1 34 182 ARG A C 1
ATOM 1500 O O . ARG A 1 182 ? -26.797 -12.938 -22.75 1 34 182 ARG A O 1
ATOM 1507 N N . MET B 1 1 ? 19.312 34.781 3.627 1 24.34 1 MET B N 1
ATOM 1508 C CA . MET B 1 1 ? 17.922 34.688 3.215 1 24.34 1 MET B CA 1
ATOM 1509 C C . MET B 1 1 ? 17.078 35.781 3.869 1 24.34 1 MET B C 1
ATOM 1511 O O . MET B 1 1 ? 17.062 35.906 5.094 1 24.34 1 MET B O 1
ATOM 1515 N N . TYR B 1 2 ? 16.875 36.875 3.273 1 28.36 2 TYR B N 1
ATOM 1516 C CA . TYR B 1 2 ? 16.188 38.125 3.646 1 28.36 2 TYR B CA 1
ATOM 1517 C C . TYR B 1 2 ? 14.734 37.844 4.016 1 28.36 2 TYR B C 1
ATOM 1519 O O . TYR B 1 2 ? 13.992 37.25 3.236 1 28.36 2 TYR B O 1
ATOM 1527 N N . PHE B 1 3 ? 14.406 37.562 5.293 1 38.47 3 PHE B N 1
ATOM 1528 C CA . PHE B 1 3 ? 13.039 37.531 5.801 1 38.47 3 PHE B CA 1
ATOM 1529 C C . PHE B 1 3 ? 12.312 38.812 5.473 1 38.47 3 PHE B C 1
ATOM 1531 O O . PHE B 1 3 ? 12.789 39.906 5.812 1 38.47 3 PHE B O 1
ATOM 1538 N N . PRO B 1 4 ? 11.68 38.938 4.305 1 36.34 4 PRO B N 1
ATOM 1539 C CA . PRO B 1 4 ? 11.094 40.25 4.059 1 36.34 4 PRO B CA 1
ATOM 1540 C C . PRO B 1 4 ? 10.406 40.844 5.293 1 36.34 4 PRO B C 1
ATOM 1542 O O . PRO B 1 4 ? 9.828 40.094 6.086 1 36.34 4 PRO B O 1
ATOM 1545 N N . ASP B 1 5 ? 10.766 41.812 5.914 1 34.22 5 ASP B N 1
ATOM 1546 C CA . ASP B 1 5 ? 10.242 42.75 6.91 1 34.22 5 ASP B CA 1
ATOM 1547 C C . ASP B 1 5 ? 8.773 43.062 6.652 1 34.22 5 ASP B C 1
ATOM 1549 O O . ASP B 1 5 ? 8.195 43.938 7.305 1 34.22 5 ASP B O 1
ATOM 1553 N N . THR B 1 6 ? 8.312 43.25 5.324 1 38.78 6 THR B N 1
ATOM 1554 C CA . THR B 1 6 ? 7.031 43.906 5.043 1 38.78 6 THR B CA 1
ATOM 1555 C C . THR B 1 6 ? 5.879 43.094 5.629 1 38.78 6 THR B C 1
ATOM 1557 O O . THR B 1 6 ? 5.777 41.875 5.387 1 38.78 6 THR B O 1
ATOM 1560 N N . GLU B 1 7 ? 5.066 43.531 6.676 1 42.41 7 GLU B N 1
ATOM 1561 C CA . GLU B 1 7 ? 3.893 43.219 7.492 1 42.41 7 GLU B CA 1
ATOM 1562 C C . GLU B 1 7 ? 2.736 42.719 6.629 1 42.41 7 GLU B C 1
ATOM 1564 O O . GLU B 1 7 ? 1.572 42.812 7.027 1 42.41 7 GLU B O 1
ATOM 1569 N N . VAL B 1 8 ? 2.668 42.781 5.336 1 48.53 8 VAL B N 1
ATOM 1570 C CA . VAL B 1 8 ? 1.417 42.469 4.648 1 48.53 8 VAL B CA 1
ATOM 1571 C C . VAL B 1 8 ? 0.932 41.094 5.062 1 48.53 8 VAL B C 1
ATOM 1573 O O . VAL B 1 8 ? 1.678 40.125 4.973 1 48.53 8 VAL B O 1
ATOM 1576 N N . PRO B 1 9 ? -0.219 41.156 5.875 1 54.69 9 PRO B N 1
ATOM 1577 C CA . PRO B 1 9 ? -0.809 39.875 6.32 1 54.69 9 PRO B CA 1
ATOM 1578 C C . PRO B 1 9 ? -0.861 38.844 5.215 1 54.69 9 PRO B C 1
ATOM 1580 O O . PRO B 1 9 ? -1.337 39.125 4.109 1 54.69 9 PRO B O 1
ATOM 1583 N N . LEU B 1 10 ? 0.069 37.875 5.172 1 67.81 10 LEU B N 1
ATOM 1584 C CA . LEU B 1 10 ? 0.079 36.781 4.207 1 67.81 10 LEU B CA 1
ATOM 1585 C C . LEU B 1 10 ? -1.324 36.219 4.016 1 67.81 10 LEU B C 1
ATOM 1587 O O . LEU B 1 10 ? -2.045 35.969 4.988 1 67.81 10 LEU B O 1
ATOM 1591 N N . SER B 1 11 ? -1.876 36.406 2.799 1 83.44 11 SER B N 1
ATOM 1592 C CA . SER B 1 11 ? -3.125 35.688 2.506 1 83.44 11 SER B CA 1
ATOM 1593 C C . SER B 1 11 ? -3.059 34.25 2.947 1 83.44 11 SER B C 1
ATOM 1595 O O . SER B 1 11 ? -1.973 33.719 3.186 1 83.44 11 SER B O 1
ATOM 1597 N N . LEU B 1 12 ? -4.164 33.719 3.207 1 86.94 12 LEU B N 1
ATOM 1598 C CA . LEU B 1 12 ? -4.238 32.312 3.594 1 86.94 12 LEU B CA 1
ATOM 1599 C C . LEU B 1 12 ? -3.566 31.422 2.553 1 86.94 12 LEU B C 1
ATOM 1601 O O . LEU B 1 12 ? -2.879 30.469 2.9 1 86.94 12 LEU B O 1
ATOM 1605 N N . GLU B 1 13 ? -3.705 31.828 1.297 1 87.19 13 GLU B N 1
ATOM 1606 C CA . GLU B 1 13 ? -3.111 31.047 0.213 1 87.19 13 GLU B CA 1
ATOM 1607 C C . GLU B 1 13 ? -1.588 31.125 0.245 1 87.19 13 GLU B C 1
ATOM 1609 O O . GLU B 1 13 ? -0.903 30.125 0.024 1 87.19 13 GLU B O 1
ATOM 1614 N N . GLU B 1 14 ? -1.186 32.281 0.44 1 87.69 14 GLU B N 1
ATOM 1615 C CA . GLU B 1 14 ? 0.261 32.469 0.509 1 87.69 14 GLU B CA 1
ATOM 1616 C C . GLU B 1 14 ? 0.857 31.719 1.702 1 87.69 14 GLU B C 1
ATOM 1618 O O . GLU B 1 14 ? 1.933 31.125 1.596 1 87.69 14 GLU B O 1
ATOM 1623 N N . LEU B 1 15 ? 0.201 31.812 2.787 1 88.75 15 LEU B N 1
ATOM 1624 C CA . LEU B 1 15 ? 0.683 31.094 3.969 1 88.75 15 LEU B CA 1
ATOM 1625 C C . LEU B 1 15 ? 0.7 29.594 3.73 1 88.75 15 LEU B C 1
ATOM 1627 O O . LEU B 1 15 ? 1.638 28.906 4.141 1 88.75 15 LEU B O 1
ATOM 1631 N N . ASP B 1 16 ? -0.344 29.109 3.111 1 90.88 16 ASP B N 1
ATOM 1632 C CA . ASP B 1 16 ? -0.412 27.688 2.789 1 90.88 16 ASP B CA 1
ATOM 1633 C C . ASP B 1 16 ? 0.756 27.281 1.899 1 90.88 16 ASP B C 1
ATOM 1635 O O . ASP B 1 16 ? 1.367 26.234 2.119 1 90.88 16 ASP B O 1
ATOM 1639 N N . ARG B 1 17 ? 1.1 28.047 0.936 1 88.31 17 ARG B N 1
ATOM 1640 C CA . ARG B 1 17 ? 2.221 27.766 0.048 1 88.31 17 ARG B CA 1
ATOM 1641 C C . ARG B 1 17 ? 3.541 27.766 0.811 1 88.31 17 ARG B C 1
ATOM 1643 O O . ARG B 1 17 ? 4.418 26.938 0.559 1 88.31 17 ARG B O 1
ATOM 1650 N N . THR B 1 18 ? 3.617 28.703 1.647 1 89.56 18 THR B N 1
ATOM 1651 C CA . THR B 1 18 ? 4.844 28.828 2.426 1 89.56 18 THR B CA 1
ATOM 1652 C C . THR B 1 18 ? 5.031 27.625 3.35 1 89.56 18 THR B C 1
ATOM 1654 O O . THR B 1 18 ? 6.145 27.125 3.498 1 89.56 18 THR B O 1
ATOM 1657 N N . ILE B 1 19 ? 4.008 27.172 3.918 1 91.12 19 ILE B N 1
ATOM 1658 C CA . ILE B 1 19 ? 4.043 26.062 4.867 1 91.12 19 ILE B CA 1
ATOM 1659 C C . ILE B 1 19 ? 4.52 24.797 4.16 1 91.12 19 ILE B C 1
ATOM 1661 O O . ILE B 1 19 ? 5.141 23.922 4.781 1 91.12 19 ILE B O 1
ATOM 1665 N N . ALA B 1 20 ? 4.262 24.719 2.895 1 88.88 20 ALA B N 1
ATOM 1666 C CA . ALA B 1 20 ? 4.652 23.547 2.105 1 88.88 20 ALA B CA 1
ATOM 1667 C C . ALA B 1 20 ? 6.164 23.344 2.146 1 88.88 20 ALA B C 1
ATOM 1669 O O . ALA B 1 20 ? 6.648 22.234 1.927 1 88.88 20 ALA B O 1
ATOM 1670 N N . ALA B 1 21 ? 6.84 24.375 2.465 1 89.38 21 ALA B N 1
ATOM 1671 C CA . ALA B 1 21 ? 8.297 24.312 2.455 1 89.38 21 ALA B CA 1
ATOM 1672 C C . ALA B 1 21 ? 8.836 23.875 3.811 1 89.38 21 ALA B C 1
ATOM 1674 O O . ALA B 1 21 ? 10.023 23.578 3.945 1 89.38 21 ALA B O 1
ATOM 1675 N N . PHE B 1 22 ? 8 23.828 4.824 1 93.19 22 PHE B N 1
ATOM 1676 C CA . PHE B 1 22 ? 8.477 23.547 6.176 1 93.19 22 PHE B CA 1
ATOM 1677 C C . PHE B 1 22 ? 8.352 22.062 6.496 1 93.19 22 PHE B C 1
ATOM 1679 O O . PHE B 1 22 ? 7.359 21.422 6.145 1 93.19 22 PHE B O 1
ATOM 1686 N N . GLU B 1 23 ? 9.367 21.531 7.242 1 93.5 23 GLU B N 1
ATOM 1687 C CA . GLU B 1 23 ? 9.383 20.109 7.617 1 93.5 23 GLU B CA 1
ATOM 1688 C C . GLU B 1 23 ? 9.172 19.938 9.117 1 93.5 23 GLU B C 1
ATOM 1690 O O . GLU B 1 23 ? 9.133 18.812 9.617 1 93.5 23 GLU B O 1
ATOM 1695 N N . SER B 1 24 ? 9.172 21.031 9.859 1 96.62 24 SER B N 1
ATOM 1696 C CA . SER B 1 24 ? 8.945 20.969 11.297 1 96.62 24 SER B CA 1
ATOM 1697 C C . SER B 1 24 ? 8.102 22.156 11.773 1 96.62 24 SER B C 1
ATOM 1699 O O . SER B 1 24 ? 8.062 23.188 11.117 1 96.62 24 SER B O 1
ATOM 1701 N N . VAL B 1 25 ? 7.516 21.953 12.883 1 95.81 25 VAL B N 1
ATOM 1702 C CA . VAL B 1 25 ? 6.711 23.031 13.453 1 95.81 25 VAL B CA 1
ATOM 1703 C C . VAL B 1 25 ? 7.617 24.172 13.906 1 95.81 25 VAL B C 1
ATOM 1705 O O . VAL B 1 25 ? 7.227 25.344 13.852 1 95.81 25 VAL B O 1
ATOM 1708 N N . GLU B 1 26 ? 8.805 23.875 14.336 1 96.56 26 GLU B N 1
ATOM 1709 C CA . GLU B 1 26 ? 9.758 24.906 14.719 1 96.56 26 GLU B CA 1
ATOM 1710 C C . GLU B 1 26 ? 10.086 25.812 13.539 1 96.56 26 GLU B C 1
ATOM 1712 O O . GLU B 1 26 ? 10.172 27.047 13.703 1 96.56 26 GLU B O 1
ATOM 1717 N N . GLN B 1 27 ? 10.312 25.219 12.375 1 96.62 27 GLN B N 1
ATOM 1718 C CA . GLN B 1 27 ? 10.562 26.031 11.18 1 96.62 27 GLN B CA 1
ATOM 1719 C C . GLN B 1 27 ? 9.406 26.984 10.914 1 96.62 27 GLN B C 1
ATOM 1721 O O . GLN B 1 27 ? 9.633 28.156 10.578 1 96.62 27 GLN B O 1
ATOM 1726 N N . LEU B 1 28 ? 8.242 26.516 11.062 1 95.06 28 LEU B N 1
ATOM 1727 C CA . LEU B 1 28 ? 7.059 27.344 10.859 1 95.06 28 LEU B CA 1
ATOM 1728 C C . LEU B 1 28 ? 7.047 28.516 11.82 1 95.06 28 LEU B C 1
ATOM 1730 O O . LEU B 1 28 ? 6.938 29.672 11.398 1 95.06 28 LEU B O 1
ATOM 1734 N N . PHE B 1 29 ? 7.254 28.297 13.102 1 94.56 29 PHE B N 1
ATOM 1735 C CA . PHE B 1 29 ? 7.125 29.359 14.102 1 94.56 29 PHE B CA 1
ATOM 1736 C C . PHE B 1 29 ? 8.328 30.297 14.055 1 94.56 29 PHE B C 1
ATOM 1738 O O . PHE B 1 29 ? 8.203 31.484 14.336 1 94.56 29 PHE B O 1
ATOM 1745 N N . ARG B 1 30 ? 9.453 29.75 13.664 1 95.31 30 ARG B N 1
ATOM 1746 C CA . ARG B 1 30 ? 10.602 30.625 13.461 1 95.31 30 ARG B CA 1
ATOM 1747 C C . ARG B 1 30 ? 10.352 31.594 12.305 1 95.31 30 ARG B C 1
ATOM 1749 O O . ARG B 1 30 ? 10.805 32.75 12.336 1 95.31 30 ARG B O 1
ATOM 1756 N N . TYR B 1 31 ? 9.75 31.062 11.297 1 93.5 31 TYR B N 1
ATOM 1757 C CA . TYR B 1 31 ? 9.383 31.906 10.164 1 93.5 31 TYR B CA 1
ATOM 1758 C C . TYR B 1 31 ? 8.367 32.969 10.57 1 93.5 31 TYR B C 1
ATOM 1760 O O . TYR B 1 31 ? 8.484 34.125 10.188 1 93.5 31 TYR B O 1
ATOM 1768 N N . LEU B 1 32 ? 7.34 32.625 11.375 1 89.38 32 LEU B N 1
ATOM 1769 C CA . LEU B 1 32 ? 6.262 33.531 11.773 1 89.38 32 LEU B CA 1
ATOM 1770 C C . LEU B 1 32 ? 6.758 34.562 12.766 1 89.38 32 LEU B C 1
ATOM 1772 O O . LEU B 1 32 ? 6.445 35.75 12.633 1 89.38 32 LEU B O 1
ATOM 1776 N N . ASN B 1 33 ? 7.352 34.094 13.766 1 91.06 33 ASN B N 1
ATOM 1777 C CA . ASN B 1 33 ? 7.859 34.969 14.812 1 91.06 33 ASN B CA 1
ATOM 1778 C C . ASN B 1 33 ? 9.25 34.531 15.273 1 91.06 33 ASN B C 1
ATOM 1780 O O . ASN B 1 33 ? 9.398 33.875 16.281 1 91.06 33 ASN B O 1
ATOM 1784 N N . PRO B 1 34 ? 10.336 35.031 14.648 1 93.31 34 PRO B N 1
ATOM 1785 C CA . PRO B 1 34 ? 11.703 34.594 14.914 1 93.31 34 PRO B CA 1
ATOM 1786 C C . PRO B 1 34 ? 12.148 34.875 16.344 1 93.31 34 PRO B C 1
ATOM 1788 O O . PRO B 1 34 ? 12.938 34.125 16.922 1 93.31 34 PRO B O 1
ATOM 1791 N N . ASN B 1 35 ? 11.641 35.906 16.922 1 94.12 35 ASN B N 1
ATOM 1792 C CA . ASN B 1 35 ? 12.148 36.312 18.219 1 94.12 35 ASN B CA 1
ATOM 1793 C C . ASN B 1 35 ? 11.375 35.625 19.359 1 94.12 35 ASN B C 1
ATOM 1795 O O . ASN B 1 35 ? 11.867 35.562 20.484 1 94.12 35 ASN B O 1
ATOM 1799 N N . THR B 1 36 ? 10.164 35.156 19.125 1 94.56 36 THR B N 1
ATOM 1800 C CA . THR B 1 36 ? 9.336 34.625 20.219 1 94.56 36 THR B CA 1
ATOM 1801 C C . THR B 1 36 ? 8.852 33.219 19.891 1 94.56 36 THR B C 1
ATOM 1803 O O . THR B 1 36 ? 7.902 32.719 20.516 1 94.56 36 THR B O 1
ATOM 1806 N N . TRP B 1 37 ? 9.484 32.594 18.906 1 94 37 TRP B N 1
ATOM 1807 C CA . TRP B 1 37 ? 8.945 31.359 18.375 1 94 37 TRP B CA 1
ATOM 1808 C C . TRP B 1 37 ? 8.867 30.281 19.453 1 94 37 TRP B C 1
ATOM 1810 O O . TRP B 1 37 ? 7.914 29.516 19.516 1 94 37 TRP B O 1
ATOM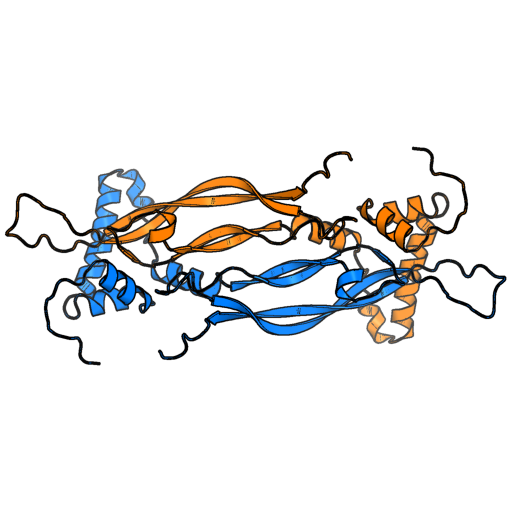 1820 N N . LYS B 1 38 ? 9.859 30.188 20.406 1 95.38 38 LYS B N 1
ATOM 1821 C CA . LYS B 1 38 ? 9.852 29.188 21.469 1 95.38 38 LYS B CA 1
ATOM 1822 C C . LYS B 1 38 ? 8.672 29.391 22.422 1 95.38 38 LYS B C 1
ATOM 1824 O O . LYS B 1 38 ? 7.977 28.438 22.766 1 95.38 38 LYS B O 1
ATOM 1829 N N . HIS B 1 39 ? 8.508 30.547 22.797 1 94.38 39 HIS B N 1
ATOM 1830 C CA . HIS B 1 39 ? 7.402 30.891 23.688 1 94.38 39 HIS B CA 1
ATOM 1831 C C . HIS B 1 39 ? 6.055 30.641 23.016 1 94.38 39 HIS B C 1
ATOM 1833 O O . HIS B 1 39 ? 5.129 30.125 23.656 1 94.38 39 HIS B O 1
ATOM 1839 N N . ASP B 1 40 ? 5.949 30.984 21.781 1 91.62 40 ASP B N 1
ATOM 1840 C CA . ASP B 1 40 ? 4.715 30.781 21.031 1 91.62 40 ASP B CA 1
ATOM 1841 C C . ASP B 1 40 ? 4.367 29.297 20.953 1 91.62 40 ASP B C 1
ATOM 1843 O O . ASP B 1 40 ? 3.215 28.906 21.172 1 91.62 40 ASP B O 1
ATOM 1847 N N . LEU B 1 41 ? 5.34 28.484 20.625 1 91.5 41 LEU B N 1
ATOM 1848 C CA . LEU B 1 41 ? 5.137 27.047 20.516 1 91.5 41 LEU B CA 1
ATOM 1849 C C . LEU B 1 41 ? 4.742 26.453 21.859 1 91.5 41 LEU B C 1
ATOM 1851 O O . LEU B 1 41 ? 3.818 25.641 21.938 1 91.5 41 LEU B O 1
ATOM 1855 N N . ASP B 1 42 ? 5.367 26.859 22.891 1 91.88 42 ASP B N 1
ATOM 1856 C CA . ASP B 1 42 ? 5.043 26.391 24.234 1 91.88 42 ASP B CA 1
ATOM 1857 C C . ASP B 1 42 ? 3.611 26.766 24.609 1 91.88 42 ASP B C 1
ATOM 1859 O O . ASP B 1 42 ? 2.908 25.984 25.266 1 91.88 42 ASP B O 1
ATOM 1863 N N . SER B 1 43 ? 3.242 27.906 24.266 1 91.12 43 SER B N 1
ATOM 1864 C CA . SER B 1 43 ? 1.902 28.391 24.578 1 91.12 43 SER B CA 1
ATOM 1865 C C . SER B 1 43 ? 0.834 27.516 23.922 1 91.12 43 SER B C 1
ATOM 1867 O O . SER B 1 43 ? -0.201 27.234 24.531 1 91.12 43 SER B O 1
ATOM 1869 N N . ILE B 1 44 ? 1.074 27.109 22.719 1 89.75 44 ILE B N 1
ATOM 1870 C CA . ILE B 1 44 ? 0.128 26.281 21.984 1 89.75 44 ILE B CA 1
ATOM 1871 C C . ILE B 1 44 ? -0.073 24.953 22.703 1 89.75 44 ILE B C 1
ATOM 1873 O O . ILE B 1 44 ? -1.208 24.516 22.906 1 89.75 44 ILE B O 1
ATOM 1877 N N . TYR B 1 45 ? 0.975 24.359 23.188 1 88.38 45 TYR B N 1
ATOM 1878 C CA . TYR B 1 45 ? 0.896 23.062 23.859 1 88.38 45 TYR B CA 1
ATOM 1879 C C . TYR B 1 45 ? 0.302 23.203 25.25 1 88.38 45 TYR B C 1
ATOM 1881 O O . TYR B 1 45 ? -0.433 22.328 25.719 1 88.38 45 TYR B O 1
ATOM 1889 N N . THR B 1 46 ? 0.606 24.281 25.859 1 88.31 46 THR B N 1
ATOM 1890 C CA . THR B 1 46 ? 0.05 24.547 27.188 1 88.31 46 THR B CA 1
ATOM 1891 C C . THR B 1 46 ? -1.459 24.75 27.109 1 88.31 46 THR B C 1
ATOM 1893 O O . THR B 1 46 ? -2.205 24.25 27.953 1 88.31 46 THR B O 1
ATOM 1896 N N . GLN B 1 47 ? -1.834 25.547 26.109 1 85.19 47 GLN B N 1
ATOM 1897 C CA . GLN B 1 47 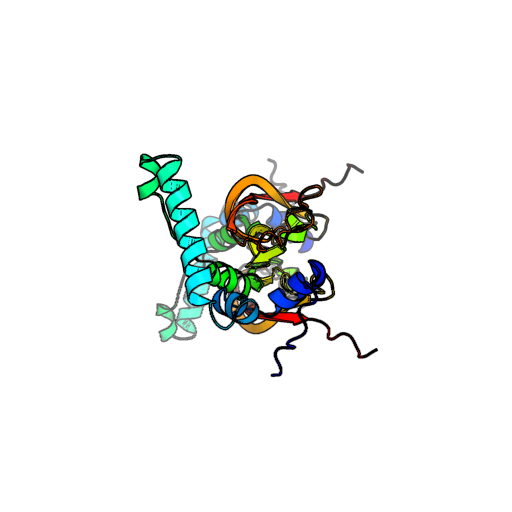? -3.262 25.781 25.922 1 85.19 47 GLN B CA 1
ATOM 1898 C C . GLN B 1 47 ? -4.012 24.469 25.703 1 85.19 47 GLN B C 1
ATOM 1900 O O . GLN B 1 47 ? -5.102 24.266 26.25 1 85.19 47 GLN B O 1
ATOM 1905 N N . LYS B 1 48 ? -3.479 23.578 24.906 1 84.25 48 LYS B N 1
ATOM 1906 C CA . LYS B 1 48 ? -4.082 22.266 24.719 1 84.25 48 LYS B CA 1
ATOM 1907 C C . LYS B 1 48 ? -4.199 21.516 26.031 1 84.25 48 LYS B C 1
ATOM 1909 O O . LYS B 1 48 ? -5.254 20.953 26.344 1 84.25 48 LYS B O 1
ATOM 1914 N N . HIS B 1 49 ? -3.16 21.516 26.766 1 83.44 49 HIS B N 1
ATOM 1915 C CA . HIS B 1 49 ? -3.139 20.828 28.062 1 83.44 49 HIS B CA 1
ATOM 1916 C C . HIS B 1 49 ? -4.219 21.375 28.984 1 83.44 49 HIS B C 1
ATOM 1918 O O . HIS B 1 49 ? -4.922 20.609 29.641 1 83.44 49 HIS B O 1
ATOM 1924 N N . LEU B 1 50 ? -4.332 22.625 29 1 83.25 50 LEU B N 1
ATOM 1925 C CA . LEU B 1 50 ? -5.316 23.266 29.859 1 83.25 50 LEU B CA 1
ATOM 1926 C C . LEU B 1 50 ? -6.734 22.906 29.422 1 83.25 50 LEU B C 1
ATOM 1928 O O . LEU B 1 50 ? -7.617 22.719 30.266 1 83.25 50 LEU B O 1
ATOM 1932 N N . HIS B 1 51 ? -6.906 22.922 28.172 1 78.44 51 HIS B N 1
ATOM 1933 C CA . HIS B 1 51 ? -8.211 22.562 27.625 1 78.44 51 HIS B CA 1
ATOM 1934 C C . HIS B 1 51 ? -8.633 21.172 28.062 1 78.44 51 HIS B C 1
ATOM 1936 O O . HIS B 1 51 ? -9.766 20.953 28.5 1 78.44 51 HIS B O 1
ATOM 1942 N N . TYR B 1 52 ? -7.754 20.219 28.031 1 76.44 52 TYR B N 1
ATOM 1943 C CA . TYR B 1 52 ? -8.07 18.844 28.422 1 76.44 52 TYR B CA 1
ATOM 1944 C C . TYR B 1 52 ? -8.25 18.734 29.938 1 76.44 52 TYR B C 1
ATOM 1946 O O . TYR B 1 52 ? -9.078 17.953 30.406 1 76.44 52 TYR B O 1
ATOM 1954 N N . ARG B 1 53 ? -7.543 19.453 30.641 1 75.44 53 ARG B N 1
ATOM 1955 C CA . ARG B 1 53 ? -7.66 19.453 32.094 1 75.44 53 ARG B CA 1
ATOM 1956 C C . ARG B 1 53 ? -8.992 20.031 32.531 1 75.44 53 ARG B C 1
ATOM 1958 O O . ARG B 1 53 ? -9.602 19.562 33.5 1 75.44 53 ARG B O 1
ATOM 1965 N N . SER B 1 54 ? -9.328 21.062 31.766 1 73.5 54 SER B N 1
ATOM 1966 C CA . SER B 1 54 ? -10.555 21.766 32.156 1 73.5 54 SER B CA 1
ATOM 1967 C C . SER B 1 54 ? -11.789 20.953 31.766 1 73.5 54 SER B C 1
ATOM 1969 O O . SER B 1 54 ? -12.805 21 32.469 1 73.5 54 SER B O 1
ATOM 1971 N N . MET B 1 55 ? -11.789 20.453 30.547 1 65.88 55 MET B N 1
ATOM 1972 C CA . MET B 1 55 ? -12.984 19.75 30.094 1 65.88 55 MET B CA 1
ATOM 1973 C C . MET B 1 55 ? -13.25 18.516 30.953 1 65.88 55 MET B C 1
ATOM 1975 O O . MET B 1 55 ? -14.398 18.234 31.297 1 65.88 55 MET B O 1
ATOM 1979 N N . ALA B 1 56 ? -12.367 17.594 31.109 1 61.41 56 ALA B N 1
ATOM 1980 C CA . ALA B 1 56 ? -12.656 16.453 31.969 1 61.41 56 ALA B CA 1
ATOM 1981 C C . ALA B 1 56 ? -11.438 16.062 32.812 1 61.41 56 ALA B C 1
ATOM 1983 O O . ALA B 1 56 ? -10.375 15.773 32.25 1 61.41 56 ALA B O 1
ATOM 1984 N N . TYR B 1 57 ? -11.461 16.547 34.031 1 59.34 57 TYR B N 1
ATOM 1985 C CA . TYR B 1 57 ? -10.453 16.141 35 1 59.34 57 TYR B CA 1
ATOM 1986 C C . TYR B 1 57 ? -9.875 14.781 34.656 1 59.34 57 TYR B C 1
ATOM 1988 O O . TYR B 1 57 ? -8.664 14.57 34.781 1 59.34 57 TYR B O 1
ATOM 1996 N N . HIS B 1 58 ? -10.711 13.891 34.219 1 57.09 58 HIS B N 1
ATOM 1997 C CA . HIS B 1 58 ? -10.273 12.508 34.031 1 57.09 58 HIS B CA 1
ATOM 1998 C C . HIS B 1 58 ? -9.523 12.359 32.688 1 57.09 58 HIS B C 1
ATOM 2000 O O . HIS B 1 58 ? -8.898 11.32 32.469 1 57.09 58 HIS B O 1
ATOM 2006 N N . LEU B 1 59 ? -9.508 13.406 31.938 1 60.03 59 LEU B N 1
ATOM 2007 C CA . LEU B 1 59 ? -8.867 13.305 30.641 1 60.03 59 LEU B CA 1
ATOM 2008 C C . LEU B 1 59 ? -7.43 13.82 30.703 1 60.03 59 LEU B C 1
ATOM 2010 O O . LEU B 1 59 ? -6.695 13.734 29.719 1 60.03 59 LEU B O 1
ATOM 2014 N N . ALA B 1 60 ? -7.172 14.477 31.906 1 58.16 60 ALA B N 1
ATOM 2015 C CA . ALA B 1 60 ? -5.816 14.984 32.094 1 58.16 60 ALA B CA 1
ATOM 2016 C C . ALA B 1 60 ? -4.781 13.898 31.797 1 58.16 60 ALA B C 1
ATOM 2018 O O . ALA B 1 60 ? -3.734 14.18 31.203 1 58.16 60 ALA B O 1
ATOM 2019 N N . GLY B 1 61 ? -5.117 12.695 32.281 1 57.34 61 GLY B N 1
ATOM 2020 C CA . GLY B 1 61 ? -4.203 11.586 32.062 1 57.34 61 GLY B CA 1
ATOM 2021 C C . GLY B 1 61 ? -4.113 11.148 30.609 1 57.34 61 GLY B C 1
ATOM 2022 O O . GLY B 1 61 ? -3.197 10.422 30.234 1 57.34 61 GLY B O 1
ATOM 2023 N N . ARG B 1 62 ? -5.082 11.68 29.906 1 60.28 62 ARG B N 1
ATOM 2024 C CA . ARG B 1 62 ? -5.133 11.227 28.531 1 60.28 62 ARG B CA 1
ATOM 2025 C C . ARG B 1 62 ? -4.418 12.203 27.594 1 60.28 62 ARG B C 1
ATOM 2027 O O . ARG B 1 62 ? -4.375 12 26.391 1 60.28 62 ARG B O 1
ATOM 2034 N N . TYR B 1 63 ? -3.775 13.219 28.359 1 67 63 TYR B N 1
ATOM 2035 C CA . TYR B 1 63 ? -3.102 14.195 27.516 1 67 63 TYR B CA 1
ATOM 2036 C C . TYR B 1 63 ? -1.859 13.602 26.875 1 67 63 TYR B C 1
ATOM 2038 O O . TYR B 1 63 ? -0.965 13.109 27.562 1 67 63 TYR B O 1
ATOM 2046 N N . THR B 1 64 ? -1.913 13.336 25.625 1 71.75 64 THR B N 1
ATOM 2047 C CA . THR B 1 64 ? -0.723 12.977 24.859 1 71.75 64 THR B CA 1
ATOM 2048 C C . THR B 1 64 ? -0.326 14.109 23.906 1 71.75 64 THR B C 1
ATOM 2050 O O . THR B 1 64 ? -1.187 14.742 23.297 1 71.75 64 THR B O 1
ATOM 2053 N N . LYS B 1 65 ? 0.888 14.508 24.141 1 79.94 65 LYS B N 1
ATOM 2054 C CA . LYS B 1 65 ? 1.413 15.562 23.281 1 79.94 65 LYS B CA 1
ATOM 2055 C C . LYS B 1 65 ? 1.358 15.148 21.812 1 79.94 65 LYS B C 1
ATOM 2057 O O . LYS B 1 65 ? 1.821 14.062 21.453 1 79.94 65 LYS B O 1
ATOM 2062 N N . VAL B 1 66 ? 0.726 15.953 21.125 1 89.88 66 VAL B N 1
ATOM 2063 C CA . VAL B 1 66 ? 0.668 15.719 19.688 1 89.88 66 VAL B CA 1
ATOM 2064 C C . VAL B 1 66 ? 2.051 15.922 19.078 1 89.88 66 VAL B C 1
ATOM 2066 O O . VAL B 1 66 ? 2.738 16.891 19.391 1 89.88 66 VAL B O 1
ATOM 2069 N N . ASP B 1 67 ? 2.48 14.93 18.328 1 93.81 67 ASP B N 1
ATOM 2070 C CA . ASP B 1 67 ? 3.762 15.047 17.625 1 93.81 67 ASP B CA 1
ATOM 2071 C C . ASP B 1 67 ? 3.561 15.391 16.156 1 93.81 67 ASP B C 1
ATOM 2073 O O . ASP B 1 67 ? 3.564 14.5 15.297 1 93.81 67 ASP B O 1
ATOM 2077 N N . LEU B 1 68 ? 3.551 16.688 15.906 1 96.5 68 LEU B N 1
ATOM 2078 C CA . LEU B 1 68 ? 3.275 17.188 14.562 1 96.5 68 LEU B CA 1
ATOM 2079 C C . LEU B 1 68 ? 4.402 16.828 13.602 1 96.5 68 LEU B C 1
ATOM 2081 O O . LEU B 1 68 ? 4.156 16.531 12.438 1 96.5 68 LEU B O 1
ATOM 2085 N N . ASN B 1 69 ? 5.656 16.891 14.086 1 96.88 69 ASN B N 1
ATOM 2086 C CA . ASN B 1 69 ? 6.805 16.547 13.25 1 96.88 69 ASN B CA 1
ATOM 2087 C C . ASN B 1 69 ? 6.797 15.07 12.867 1 96.88 69 ASN B C 1
ATOM 2089 O O . ASN B 1 69 ? 7.203 14.711 11.758 1 96.88 69 ASN B O 1
ATOM 2093 N N . ARG B 1 70 ? 6.375 14.312 13.742 1 97.19 70 ARG B N 1
ATOM 2094 C CA . ARG B 1 70 ? 6.238 12.898 13.422 1 97.19 70 ARG B CA 1
ATOM 2095 C C . ARG B 1 70 ? 5.215 12.68 12.312 1 97.19 70 ARG B C 1
ATOM 2097 O O . ARG B 1 70 ? 5.438 11.883 11.398 1 97.19 70 ARG B O 1
ATOM 2104 N N . HIS B 1 71 ? 4.098 13.367 12.43 1 97.12 71 HIS B N 1
ATOM 2105 C CA . HIS B 1 71 ? 3.08 13.281 11.391 1 97.12 71 HIS B CA 1
ATOM 2106 C C . HIS B 1 71 ? 3.656 13.648 10.023 1 97.12 71 HIS B C 1
ATOM 2108 O O . HIS B 1 71 ? 3.422 12.953 9.039 1 97.12 71 HIS B O 1
ATOM 2114 N N . TYR B 1 72 ? 4.426 14.68 10.055 1 96.44 72 TYR B N 1
ATOM 2115 C CA . TYR B 1 72 ? 5.078 15.102 8.812 1 96.44 72 TYR B CA 1
ATOM 2116 C C . TYR B 1 72 ? 6.012 14.016 8.297 1 96.44 72 TYR B C 1
ATOM 2118 O O . TYR B 1 72 ? 5.984 13.68 7.109 1 96.44 72 TYR B O 1
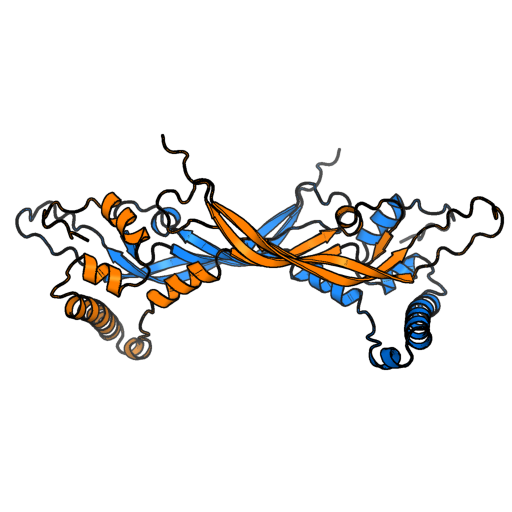ATOM 2126 N N . GLY B 1 73 ? 6.844 13.531 9.156 1 96.38 73 GLY B N 1
ATOM 2127 C CA . GLY B 1 73 ? 7.781 12.484 8.797 1 96.38 73 GLY B CA 1
ATOM 2128 C C . GLY B 1 73 ? 7.105 11.234 8.258 1 96.38 73 GLY B C 1
ATOM 2129 O O . GLY B 1 73 ? 7.609 10.602 7.328 1 96.38 73 GLY B O 1
ATOM 2130 N N . ASP B 1 74 ? 6.016 10.891 8.867 1 97.31 74 ASP B N 1
ATOM 2131 C CA . ASP B 1 74 ? 5.273 9.719 8.43 1 97.31 74 ASP B CA 1
ATOM 2132 C C . ASP B 1 74 ? 4.797 9.875 6.984 1 97.31 74 ASP B C 1
ATOM 2134 O O . ASP B 1 74 ? 4.902 8.945 6.184 1 97.31 74 ASP B O 1
ATOM 2138 N N . VAL B 1 75 ? 4.27 11.039 6.66 1 96.88 75 VAL B N 1
ATOM 2139 C CA . VAL B 1 75 ? 3.814 11.312 5.301 1 96.88 75 VAL B CA 1
ATOM 2140 C C . VAL B 1 75 ? 4.988 11.203 4.332 1 96.88 75 VAL B C 1
ATOM 2142 O O . VAL B 1 75 ? 4.875 10.562 3.283 1 96.88 75 VAL B O 1
ATOM 2145 N N . LYS B 1 76 ? 6.043 11.773 4.707 1 94.12 76 LYS B N 1
ATOM 2146 C CA . LYS B 1 76 ? 7.223 11.766 3.848 1 94.12 76 LYS B CA 1
ATOM 2147 C C . LYS B 1 76 ? 7.73 10.344 3.619 1 94.12 76 LYS B C 1
ATOM 2149 O O . LYS B 1 76 ? 8.141 10 2.51 1 94.12 76 LYS B O 1
ATOM 2154 N N . GLN B 1 77 ? 7.668 9.547 4.578 1 96.19 77 GLN B N 1
ATOM 2155 C CA . GLN B 1 77 ? 8.297 8.227 4.543 1 96.19 77 GLN B CA 1
ATOM 2156 C C . GLN B 1 77 ? 7.363 7.191 3.926 1 96.19 77 GLN B C 1
ATOM 2158 O O . GLN B 1 77 ? 7.82 6.254 3.266 1 96.19 77 GLN B O 1
ATOM 2163 N N . TYR B 1 78 ? 6.051 7.363 4.121 1 98 78 TYR B N 1
ATOM 2164 C CA . TYR B 1 78 ? 5.215 6.188 3.898 1 98 78 TYR B CA 1
ATOM 2165 C C . TYR B 1 78 ? 4.172 6.461 2.82 1 98 78 TYR B C 1
ATOM 2167 O O . TYR B 1 78 ? 3.322 5.609 2.543 1 98 78 TYR B O 1
ATOM 2175 N N . SER B 1 79 ? 4.172 7.656 2.184 1 96.38 79 SER B N 1
ATOM 2176 C CA . SER B 1 79 ? 3.223 7.973 1.122 1 96.38 79 SER B CA 1
ATOM 2177 C C . SER B 1 79 ? 3.531 7.188 -0.148 1 96.38 79 SER B C 1
ATOM 2179 O O . SER B 1 79 ? 2.627 6.867 -0.923 1 96.38 79 SER B O 1
ATOM 2181 N N . CYS B 1 80 ? 4.793 6.895 -0.369 1 97.31 80 CYS B N 1
ATOM 2182 C CA . CYS B 1 80 ? 5.27 6.195 -1.558 1 97.31 80 CYS B CA 1
ATOM 2183 C C . CYS B 1 80 ? 6.266 5.105 -1.187 1 97.31 80 CYS B C 1
ATOM 2185 O O . CYS B 1 80 ? 7.414 5.398 -0.849 1 97.31 80 CYS B O 1
ATOM 2187 N N . THR B 1 81 ? 5.82 3.879 -1.2 1 98.62 81 THR B N 1
ATOM 2188 C CA . THR B 1 81 ? 6.633 2.76 -0.733 1 98.62 81 THR B CA 1
ATOM 2189 C C . THR B 1 81 ? 6.367 1.511 -1.569 1 98.62 81 THR B C 1
ATOM 2191 O O . THR B 1 81 ? 5.348 1.427 -2.26 1 98.62 81 THR B O 1
ATOM 2194 N N . PRO B 1 82 ? 7.352 0.586 -1.552 1 98.75 82 PRO B N 1
ATOM 2195 C CA . PRO B 1 82 ? 7.008 -0.719 -2.121 1 98.75 82 PRO B CA 1
ATOM 2196 C C . PRO B 1 82 ? 5.809 -1.365 -1.434 1 98.75 82 PRO B C 1
ATOM 2198 O O . PRO B 1 82 ? 5.73 -1.381 -0.202 1 98.75 82 PRO B O 1
ATOM 2201 N N . ARG B 1 83 ? 4.871 -1.827 -2.215 1 98.69 83 ARG B N 1
ATOM 2202 C CA . ARG B 1 83 ? 3.643 -2.414 -1.694 1 98.69 83 ARG B CA 1
ATOM 2203 C C . ARG B 1 83 ? 3.322 -3.73 -2.395 1 98.69 83 ARG B C 1
ATOM 2205 O O . ARG B 1 83 ? 3.738 -3.949 -3.533 1 98.69 83 ARG B O 1
ATOM 2212 N N . ASN B 1 84 ? 2.557 -4.547 -1.669 1 98.38 84 ASN B N 1
ATOM 2213 C CA . ASN B 1 84 ? 2.141 -5.812 -2.262 1 98.38 84 ASN B CA 1
ATOM 2214 C C . ASN B 1 84 ? 1.339 -5.598 -3.541 1 98.38 84 ASN B C 1
ATOM 2216 O O . ASN B 1 84 ? 0.449 -4.746 -3.584 1 98.38 84 ASN B O 1
ATOM 2220 N N . TYR B 1 85 ? 1.669 -6.301 -4.527 1 98 85 TYR B N 1
ATOM 2221 C CA . TYR B 1 85 ? 1.017 -6.285 -5.832 1 98 85 TYR B CA 1
ATOM 2222 C C . TYR B 1 85 ? 0.981 -7.68 -6.441 1 98 85 TYR B C 1
ATOM 2224 O O . TYR B 1 85 ? 1.993 -8.383 -6.453 1 98 85 TYR B O 1
ATOM 2232 N N . SER B 1 86 ? -0.165 -8.047 -6.852 1 96.5 86 SER B N 1
ATOM 2233 C CA . SER B 1 86 ? -0.261 -9.375 -7.441 1 96.5 86 SER B CA 1
ATOM 2234 C C . SER B 1 86 ? -0.024 -9.336 -8.945 1 96.5 86 SER B C 1
ATOM 2236 O O . SER B 1 86 ? -0.541 -8.453 -9.633 1 96.5 86 SER B O 1
ATOM 2238 N N . VAL B 1 87 ? 0.707 -10.336 -9.469 1 96.44 87 VAL B N 1
ATOM 2239 C CA . VAL B 1 87 ? 0.979 -10.398 -10.906 1 96.44 87 VAL B CA 1
ATOM 2240 C C . VAL B 1 87 ? 0.571 -11.766 -11.445 1 96.44 87 VAL B C 1
ATOM 2242 O O . VAL B 1 87 ? 0.804 -12.789 -10.805 1 96.44 87 VAL B O 1
ATOM 2245 N N . ASN B 1 88 ? -0.082 -11.727 -12.539 1 94.38 88 ASN B N 1
ATOM 2246 C CA . ASN B 1 88 ? -0.338 -12.961 -13.273 1 94.38 88 ASN B CA 1
ATOM 2247 C C . ASN B 1 88 ? 0.931 -13.492 -13.938 1 94.38 88 ASN B C 1
ATOM 2249 O O . ASN B 1 88 ? 1.578 -12.781 -14.711 1 94.38 88 ASN B O 1
ATOM 2253 N N . LEU B 1 89 ? 1.192 -14.727 -13.688 1 96.12 89 LEU B N 1
ATOM 2254 C CA . LEU B 1 89 ? 2.5 -15.25 -14.078 1 96.12 89 LEU B CA 1
ATOM 2255 C C . LEU B 1 89 ? 2.615 -15.352 -15.594 1 96.12 89 LEU B C 1
ATOM 2257 O O . LEU B 1 89 ? 3.67 -15.062 -16.156 1 96.12 89 LEU B O 1
ATOM 2261 N N . ARG B 1 90 ? 1.601 -15.781 -16.281 1 93.75 90 ARG B N 1
ATOM 2262 C CA . ARG B 1 90 ? 1.669 -15.867 -17.734 1 93.75 90 ARG B CA 1
ATOM 2263 C C . ARG B 1 90 ? 1.863 -14.484 -18.359 1 93.75 90 ARG B C 1
ATOM 2265 O O . ARG B 1 90 ? 2.654 -14.32 -19.281 1 93.75 90 ARG B O 1
ATOM 2272 N N . GLU B 1 91 ? 1.133 -13.523 -17.828 1 92.31 91 GLU B N 1
ATOM 2273 C CA . GLU B 1 91 ? 1.262 -12.164 -18.328 1 92.31 91 GLU B CA 1
ATOM 2274 C C . GLU B 1 91 ? 2.623 -11.57 -17.969 1 92.31 91 GLU B C 1
ATOM 2276 O O . GLU B 1 91 ? 3.281 -10.961 -18.828 1 92.31 91 GLU B O 1
ATOM 2281 N N . GLU B 1 92 ? 3.047 -11.734 -16.75 1 95.44 92 GLU B N 1
ATOM 2282 C CA . GLU B 1 92 ? 4.289 -11.148 -16.25 1 95.44 92 GLU B CA 1
ATOM 2283 C C . GLU B 1 92 ? 5.5 -11.727 -16.984 1 95.44 92 GLU B C 1
ATOM 2285 O O . GLU B 1 92 ? 6.457 -11 -17.266 1 95.44 92 GLU B O 1
ATOM 2290 N N . LEU B 1 93 ? 5.453 -13 -17.266 1 96.5 93 LEU B N 1
ATOM 2291 C CA . LEU B 1 93 ? 6.578 -13.672 -17.906 1 96.5 93 LEU B CA 1
ATOM 2292 C C . LEU B 1 93 ? 6.414 -13.664 -19.422 1 96.5 93 LEU B C 1
ATOM 2294 O O . LEU B 1 93 ? 7.266 -14.195 -20.141 1 96.5 93 LEU B O 1
ATOM 2298 N N . ARG B 1 94 ? 5.297 -13.117 -19.938 1 94.75 94 ARG B N 1
ATOM 2299 C CA . ARG B 1 94 ? 5 -13.031 -21.359 1 94.75 94 ARG B CA 1
ATOM 2300 C C . ARG B 1 94 ? 5.113 -14.406 -22.016 1 94.75 94 ARG B C 1
ATOM 2302 O O . ARG B 1 94 ? 5.785 -14.547 -23.047 1 94.75 94 ARG B O 1
ATOM 2309 N N . THR B 1 95 ? 4.465 -15.398 -21.344 1 93.38 95 THR B N 1
ATOM 2310 C CA . THR B 1 95 ? 4.48 -16.766 -21.875 1 93.38 95 THR B CA 1
ATOM 2311 C C . THR B 1 95 ? 3.061 -17.25 -22.141 1 93.38 95 THR B C 1
ATOM 2313 O O . THR B 1 95 ? 2.141 -16.953 -21.375 1 93.38 95 THR B O 1
ATOM 2316 N N . THR B 1 96 ? 2.908 -18 -23.203 1 89.5 96 THR B N 1
ATOM 2317 C CA . THR B 1 96 ? 1.598 -18.562 -23.531 1 89.5 96 THR B CA 1
ATOM 2318 C C . THR B 1 96 ? 1.653 -20.078 -23.609 1 89.5 96 THR B C 1
ATOM 2320 O O . THR B 1 96 ? 0.619 -20.734 -23.734 1 89.5 96 THR B O 1
ATOM 2323 N N . ASN B 1 97 ? 2.812 -20.656 -23.5 1 89.81 97 ASN B N 1
ATOM 2324 C CA . ASN B 1 97 ? 2.959 -22.094 -23.719 1 89.81 97 ASN B CA 1
ATOM 2325 C C . ASN B 1 97 ? 3.15 -22.828 -22.391 1 89.81 97 ASN B C 1
ATOM 2327 O O . ASN B 1 97 ? 3.65 -23.953 -22.375 1 89.81 97 ASN B O 1
ATOM 2331 N N . ALA B 1 98 ? 2.891 -22.141 -21.375 1 93.19 98 ALA B N 1
ATOM 2332 C CA . ALA B 1 98 ? 3.008 -22.75 -20.047 1 93.19 98 ALA B CA 1
ATOM 2333 C C . ALA B 1 98 ? 1.862 -22.312 -19.141 1 93.19 98 ALA B C 1
ATOM 2335 O O . ALA B 1 98 ? 1.219 -21.297 -19.391 1 93.19 98 ALA B O 1
ATOM 2336 N N . ILE B 1 99 ? 1.654 -23.172 -18.188 1 93 99 ILE B N 1
ATOM 2337 C CA . ILE B 1 99 ? 0.663 -22.891 -17.156 1 93 99 ILE B CA 1
ATOM 2338 C C . ILE B 1 99 ? 1.317 -22.938 -15.773 1 93 99 ILE B C 1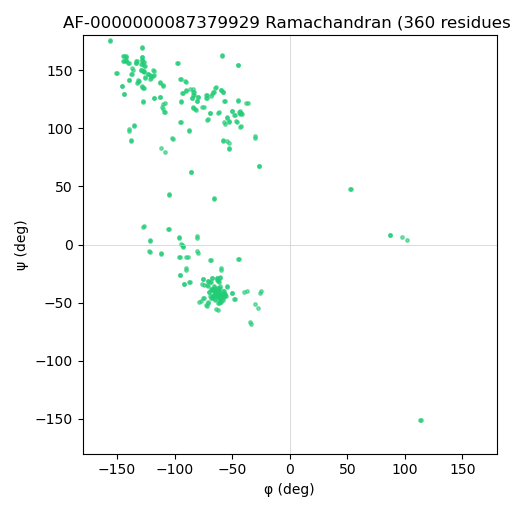
ATOM 2340 O O . ILE B 1 99 ? 2.246 -23.719 -15.555 1 93 99 ILE B O 1
ATOM 2344 N N . PHE B 1 100 ? 0.805 -22.094 -14.891 1 95.81 100 PHE B N 1
ATOM 2345 C CA . PHE B 1 100 ? 1.408 -22.016 -13.57 1 95.81 100 PHE B CA 1
ATOM 2346 C C . PHE B 1 100 ? 0.356 -22.203 -12.484 1 95.81 100 PHE B C 1
ATOM 2348 O O . PHE B 1 100 ? -0.811 -21.859 -12.672 1 95.81 100 PHE B O 1
ATOM 2355 N N . PHE B 1 101 ? 0.818 -22.734 -11.461 1 95.81 101 PHE B N 1
ATOM 2356 C CA . PHE B 1 101 ? 0.073 -22.672 -10.203 1 95.81 101 PHE B CA 1
ATOM 2357 C C . PHE B 1 101 ? 0.98 -22.25 -9.055 1 95.81 101 PHE B C 1
ATOM 2359 O O . PHE B 1 101 ? 2.045 -22.828 -8.852 1 95.81 101 PHE B O 1
ATOM 2366 N N . PRO B 1 102 ? 0.551 -21.359 -8.078 1 96.06 102 PRO B N 1
ATOM 2367 C CA . PRO B 1 102 ? -0.651 -20.562 -8.312 1 96.06 102 PRO B CA 1
ATOM 2368 C C . PRO B 1 102 ? -0.539 -19.688 -9.562 1 96.06 102 PRO B C 1
ATOM 2370 O O . PRO B 1 102 ? 0.559 -19.5 -10.094 1 96.06 102 PRO B O 1
ATOM 2373 N N . ARG B 1 103 ? -1.67 -19.219 -10.039 1 94.56 103 ARG B N 1
ATOM 2374 C CA . ARG B 1 103 ? -1.707 -18.406 -11.25 1 94.56 103 ARG B CA 1
ATOM 2375 C C . ARG B 1 103 ? -1.038 -17.047 -11.023 1 94.56 103 ARG B C 1
ATOM 2377 O O . ARG B 1 103 ? -0.514 -16.438 -11.961 1 94.56 103 ARG B O 1
ATOM 2384 N N . CYS B 1 104 ? -1.123 -16.625 -9.766 1 96.25 104 CYS B N 1
ATOM 2385 C CA . CYS B 1 104 ? -0.618 -15.305 -9.422 1 96.25 104 CYS B CA 1
ATOM 2386 C C . CYS B 1 104 ? 0.33 -15.375 -8.227 1 96.25 104 CYS B C 1
ATOM 2388 O O . CYS B 1 104 ? 0.186 -16.25 -7.363 1 96.25 104 CYS B O 1
ATOM 2390 N N . LEU B 1 105 ? 1.248 -14.484 -8.203 1 97.94 105 LEU B N 1
ATOM 2391 C CA . LEU B 1 105 ? 2.127 -14.312 -7.055 1 97.94 105 LEU B CA 1
ATOM 2392 C C . LEU B 1 105 ? 2.154 -12.852 -6.605 1 97.94 105 LEU B C 1
ATOM 2394 O O . LEU B 1 105 ? 1.798 -11.953 -7.371 1 97.94 105 LEU B O 1
ATOM 2398 N N . LEU B 1 106 ? 2.539 -12.75 -5.367 1 98.06 106 LEU B N 1
ATOM 2399 C CA . LEU B 1 106 ? 2.703 -11.414 -4.805 1 98.06 106 LEU B CA 1
ATOM 2400 C C . LEU B 1 106 ? 4.125 -10.906 -5.02 1 98.06 106 LEU B C 1
ATOM 2402 O O . LEU B 1 106 ? 5.09 -11.641 -4.805 1 98.06 106 LEU B O 1
ATOM 2406 N N . VAL B 1 107 ? 4.219 -9.672 -5.492 1 98.69 107 VAL B N 1
ATOM 2407 C CA . VAL B 1 107 ? 5.5 -8.984 -5.59 1 98.69 107 VAL B CA 1
ATOM 2408 C C . VAL B 1 107 ? 5.402 -7.613 -4.926 1 98.69 107 VAL B C 1
ATOM 2410 O O . VAL B 1 107 ? 4.312 -7.184 -4.539 1 98.69 107 VAL B O 1
ATOM 2413 N N . GLN B 1 108 ? 6.586 -6.984 -4.758 1 98.81 108 GLN B N 1
ATOM 2414 C CA . GLN B 1 108 ? 6.602 -5.609 -4.277 1 98.81 108 GLN B CA 1
ATOM 2415 C C . GLN B 1 108 ? 6.66 -4.621 -5.438 1 98.81 108 GLN B C 1
ATOM 2417 O O . GLN B 1 108 ? 7.57 -4.68 -6.27 1 98.81 108 GLN B O 1
ATOM 2422 N N . ARG B 1 109 ? 5.684 -3.697 -5.516 1 98.69 109 ARG B N 1
ATOM 2423 C CA . ARG B 1 109 ? 5.645 -2.623 -6.504 1 98.69 109 ARG B CA 1
ATOM 2424 C C . ARG B 1 109 ? 5.367 -1.278 -5.844 1 98.69 109 ARG B C 1
ATOM 2426 O O . ARG B 1 109 ? 4.566 -1.193 -4.91 1 98.69 109 ARG B O 1
ATOM 2433 N N . CYS B 1 110 ? 6.043 -0.337 -6.383 1 98.62 110 CYS B N 1
ATOM 2434 C CA . CYS B 1 110 ? 5.867 0.99 -5.805 1 98.62 110 CYS B CA 1
ATOM 2435 C C . CYS B 1 110 ? 4.438 1.485 -6.004 1 98.62 110 CYS B C 1
ATOM 2437 O O . CYS B 1 110 ? 3.869 1.332 -7.086 1 98.62 110 CYS B O 1
ATOM 2439 N N . GLY B 1 111 ? 3.873 2.045 -4.926 1 97.06 111 GLY B N 1
ATOM 2440 C CA . GLY B 1 111 ? 2.541 2.625 -4.969 1 97.06 111 GLY B CA 1
ATOM 2441 C C . GLY B 1 111 ? 2.311 3.67 -3.895 1 97.06 111 GLY B C 1
ATOM 2442 O O . GLY B 1 111 ? 3.119 3.811 -2.975 1 97.06 111 GLY B O 1
ATOM 2443 N N . GLY B 1 112 ? 1.156 4.246 -4.016 1 95.44 112 GLY B N 1
ATOM 2444 C CA . GLY B 1 112 ? 0.79 5.371 -3.166 1 95.44 112 GLY B CA 1
ATOM 2445 C C . GLY B 1 112 ? 0.637 6.672 -3.93 1 95.44 112 GLY B C 1
ATOM 2446 O O . GLY B 1 112 ? 0.134 6.684 -5.055 1 95.44 112 GLY B O 1
ATOM 2447 N N . ASN B 1 113 ? 0.896 7.727 -3.242 1 91.62 113 ASN B N 1
ATOM 2448 C CA . ASN B 1 113 ? 0.724 9.031 -3.875 1 91.62 113 ASN B CA 1
ATOM 2449 C C . ASN B 1 113 ? 1.817 10.008 -3.451 1 91.62 113 ASN B C 1
ATOM 2451 O O . ASN B 1 113 ? 2.582 9.727 -2.527 1 91.62 113 ASN B O 1
ATOM 2455 N N . CYS B 1 114 ? 1.947 11.008 -4.207 1 91.19 114 CYS B N 1
ATOM 2456 C CA . CYS B 1 114 ? 3.01 11.992 -4.035 1 91.19 114 CYS B CA 1
ATOM 2457 C C . CYS B 1 114 ? 2.457 13.406 -4.121 1 91.19 114 CYS B C 1
ATOM 2459 O O . CYS B 1 114 ? 1.322 13.609 -4.559 1 91.19 114 CYS B O 1
ATOM 2461 N N . GLY B 1 115 ? 3.172 14.336 -3.555 1 85.31 115 GLY B N 1
ATOM 2462 C CA . GLY B 1 115 ? 2.955 15.75 -3.832 1 85.31 115 GLY B CA 1
ATOM 2463 C C . GLY B 1 115 ? 1.893 16.375 -2.949 1 85.31 115 GLY B C 1
ATOM 2464 O O . GLY B 1 115 ? 1.481 17.516 -3.176 1 85.31 115 GLY B O 1
ATOM 2465 N N . CYS B 1 116 ? 1.403 15.648 -1.921 1 87.19 116 CYS B N 1
ATOM 2466 C CA . CYS B 1 116 ? 0.311 16.172 -1.109 1 87.19 116 CYS B CA 1
ATOM 2467 C C . CYS B 1 116 ? 0.715 17.469 -0.428 1 87.19 116 CYS B C 1
ATOM 2469 O O . CYS B 1 116 ? -0.123 18.359 -0.206 1 87.19 116 CYS B O 1
ATOM 2471 N N . GLY B 1 117 ? 1.958 17.641 -0.164 1 83.81 117 GLY B N 1
ATOM 2472 C CA . GLY B 1 117 ? 2.443 18.797 0.555 1 83.81 117 GLY B CA 1
ATOM 2473 C C . GLY B 1 117 ? 2.9 19.922 -0.362 1 83.81 117 GLY B C 1
ATOM 2474 O O . GLY B 1 117 ? 3.309 20.984 0.106 1 83.81 117 GLY B O 1
ATOM 2475 N N . THR B 1 118 ? 2.771 19.641 -1.645 1 78.62 118 THR B N 1
ATOM 2476 C CA . THR B 1 118 ? 3.277 20.641 -2.58 1 78.62 118 THR B CA 1
ATOM 2477 C C . THR B 1 118 ? 2.148 21.531 -3.07 1 78.62 118 THR B C 1
ATOM 2479 O O . THR B 1 118 ? 0.972 21.25 -2.842 1 78.62 118 THR B O 1
ATOM 2482 N N . ASP B 1 119 ? 2.43 22.766 -3.52 1 69.56 119 ASP B N 1
ATOM 2483 C CA . ASP B 1 119 ? 1.444 23.703 -4.055 1 69.56 119 ASP B CA 1
ATOM 2484 C C . ASP B 1 119 ? 0.777 23.125 -5.305 1 69.56 119 ASP B C 1
ATOM 2486 O O . ASP B 1 119 ? -0.356 23.5 -5.629 1 69.56 119 ASP B O 1
ATOM 2490 N N . ASN B 1 120 ? 1.482 22.328 -6.098 1 62.31 120 ASN B N 1
ATOM 2491 C CA . ASN B 1 120 ? 0.944 21.703 -7.301 1 62.31 120 ASN B CA 1
ATOM 2492 C C . ASN B 1 120 ? 0.657 20.219 -7.09 1 62.31 120 ASN B C 1
ATOM 2494 O O . ASN B 1 120 ? 1.079 19.375 -7.887 1 62.31 120 ASN B O 1
ATOM 2498 N N . TRP B 1 121 ? 0.066 19.922 -5.938 1 59.91 121 TRP B N 1
ATOM 2499 C CA . TRP B 1 121 ? -0.098 18.547 -5.504 1 59.91 121 TRP B CA 1
ATOM 2500 C C . TRP B 1 121 ? -0.668 17.688 -6.625 1 59.91 121 TRP B C 1
ATOM 2502 O O . TRP B 1 121 ? -0.235 16.547 -6.824 1 59.91 121 TRP B O 1
ATOM 2512 N N . ASN B 1 122 ? -1.714 18.234 -7.246 1 59.28 122 ASN B N 1
ATOM 2513 C CA . ASN B 1 122 ? -2.41 17.375 -8.203 1 59.28 122 ASN B CA 1
ATOM 2514 C C . ASN B 1 122 ? -1.682 17.328 -9.547 1 59.28 122 ASN B C 1
ATOM 2516 O O . ASN B 1 122 ? -2.199 16.781 -10.516 1 59.28 122 ASN B O 1
ATOM 2520 N N . ASN B 1 123 ? -0.453 17.984 -9.484 1 63.41 123 ASN B N 1
ATOM 2521 C CA . ASN B 1 123 ? 0.032 18.125 -10.859 1 63.41 123 ASN B CA 1
ATOM 2522 C C . ASN B 1 123 ? 1.212 17.188 -11.125 1 63.41 123 ASN B C 1
ATOM 2524 O O . ASN B 1 123 ? 2.367 17.578 -10.945 1 63.41 123 ASN B O 1
ATOM 2528 N N . GLY B 1 124 ? 1.022 16.016 -11.359 1 73.5 124 GLY B N 1
ATOM 2529 C CA . GLY B 1 124 ? 1.936 15.25 -12.203 1 73.5 124 GLY B CA 1
ATOM 2530 C C . GLY B 1 124 ? 2.949 14.453 -11.406 1 73.5 124 GLY B C 1
ATOM 2531 O O . GLY B 1 124 ? 4.027 14.133 -11.914 1 73.5 124 GLY B O 1
ATOM 2532 N N . CYS B 1 125 ? 2.824 14.406 -9.93 1 85.44 125 CYS B N 1
ATOM 2533 C CA . CYS B 1 125 ? 3.814 13.594 -9.227 1 85.44 125 CYS B CA 1
ATOM 2534 C C . CYS B 1 125 ? 3.396 12.133 -9.203 1 85.44 125 CYS B C 1
ATOM 2536 O O . CYS B 1 125 ? 2.225 11.82 -8.984 1 85.44 125 CYS B O 1
ATOM 2538 N N . ASN B 1 126 ? 4.375 11.32 -9.523 1 90.38 126 ASN B N 1
ATOM 2539 C CA . ASN B 1 126 ? 4.098 9.891 -9.516 1 90.38 126 ASN B CA 1
ATOM 2540 C C . ASN B 1 126 ? 5.098 9.133 -8.641 1 90.38 126 ASN B C 1
ATOM 2542 O O . ASN B 1 126 ? 6.254 9.539 -8.516 1 90.38 126 ASN B O 1
ATOM 2546 N N . CYS B 1 127 ? 4.613 8.102 -7.957 1 95.75 127 CYS B N 1
ATOM 2547 C CA . CYS B 1 127 ? 5.461 7.199 -7.188 1 95.75 127 CYS B CA 1
ATOM 2548 C C . CYS B 1 127 ? 6.098 6.152 -8.094 1 95.75 127 CYS B C 1
ATOM 2550 O O . CYS B 1 127 ? 5.398 5.328 -8.68 1 95.75 127 CYS B O 1
ATOM 2552 N N . ARG B 1 128 ? 7.43 6.188 -8.188 1 96.81 128 ARG B N 1
ATOM 2553 C CA . ARG B 1 128 ? 8.109 5.312 -9.141 1 96.81 128 ARG B CA 1
ATOM 2554 C C . ARG B 1 128 ? 9.219 4.516 -8.461 1 96.81 128 ARG B C 1
ATOM 2556 O O . ARG B 1 128 ? 9.703 4.902 -7.391 1 96.81 128 ARG B O 1
ATOM 2563 N N . ALA B 1 129 ? 9.648 3.418 -9.133 1 98.25 129 ALA B N 1
ATOM 2564 C CA . ALA B 1 129 ? 10.734 2.592 -8.617 1 98.25 129 ALA B CA 1
ATOM 2565 C C . ALA B 1 129 ? 12.078 3.301 -8.758 1 98.25 129 ALA B C 1
ATOM 2567 O O . ALA B 1 129 ? 12.422 3.777 -9.844 1 98.25 129 ALA B O 1
ATOM 2568 N N . ALA B 1 130 ? 12.789 3.404 -7.668 1 98.12 130 ALA B N 1
ATOM 2569 C CA . ALA B 1 130 ? 14.141 3.947 -7.699 1 98.12 130 ALA B CA 1
ATOM 2570 C C . ALA B 1 130 ? 15.18 2.83 -7.801 1 98.12 130 ALA B C 1
ATOM 2572 O O . ALA B 1 130 ? 16.297 3.047 -8.289 1 98.12 130 ALA B O 1
ATOM 2573 N N . LYS B 1 131 ? 14.906 1.637 -7.344 1 98.75 131 LYS B N 1
ATOM 2574 C CA . LYS B 1 131 ? 15.734 0.432 -7.41 1 98.75 131 LYS B CA 1
ATOM 2575 C C . LYS B 1 131 ? 14.867 -0.815 -7.566 1 98.75 131 LYS B C 1
ATOM 2577 O O . LYS B 1 131 ? 13.852 -0.966 -6.879 1 98.75 131 LYS B O 1
ATOM 2582 N N . THR B 1 132 ? 15.266 -1.676 -8.406 1 98.81 132 THR B N 1
ATOM 2583 C CA . THR B 1 132 ? 14.555 -2.932 -8.617 1 98.81 132 THR B CA 1
ATOM 2584 C C . THR B 1 132 ? 15.5 -4.121 -8.461 1 98.81 132 THR B C 1
ATOM 2586 O O . THR B 1 132 ? 16.719 -3.979 -8.625 1 98.81 132 THR B O 1
ATOM 2589 N N . THR B 1 133 ? 14.984 -5.219 -8.102 1 98.75 133 THR B N 1
ATOM 2590 C CA . THR B 1 133 ? 15.75 -6.457 -7.965 1 98.75 133 THR B CA 1
ATOM 2591 C C . THR B 1 133 ? 14.953 -7.641 -8.492 1 98.75 133 THR B C 1
ATOM 2593 O O . THR B 1 133 ? 13.727 -7.676 -8.367 1 98.75 133 THR B O 1
ATOM 2596 N N . LEU B 1 134 ? 15.703 -8.523 -9.148 1 98.31 134 LEU B N 1
ATOM 2597 C CA . LEU B 1 134 ? 15.086 -9.789 -9.539 1 98.31 134 LEU B CA 1
ATOM 2598 C C . LEU B 1 134 ? 15.141 -10.797 -8.398 1 98.31 134 LEU B C 1
ATOM 2600 O O . LEU B 1 134 ? 16.219 -11.062 -7.844 1 98.31 134 LEU B O 1
ATOM 2604 N N . LYS B 1 135 ? 14 -11.328 -8.062 1 98 135 LYS B N 1
ATOM 2605 C CA . LYS B 1 135 ? 13.953 -12.312 -6.988 1 98 135 LYS B CA 1
ATOM 2606 C C . LYS B 1 135 ? 13.453 -13.664 -7.496 1 98 135 LYS B C 1
ATOM 2608 O O . LYS B 1 135 ? 12.547 -13.719 -8.336 1 98 135 LYS B O 1
ATOM 2613 N N . LEU B 1 136 ? 14.031 -14.727 -6.875 1 96.12 136 LEU B N 1
ATOM 2614 C CA . LEU B 1 136 ? 13.695 -16.094 -7.258 1 96.12 136 LEU B CA 1
ATOM 2615 C C . LEU B 1 136 ? 12.438 -16.562 -6.539 1 96.12 136 LEU B C 1
ATOM 2617 O O . LEU B 1 136 ? 12.297 -16.359 -5.332 1 96.12 136 LEU B O 1
ATOM 2621 N N . HIS B 1 137 ? 11.555 -17.109 -7.297 1 96.31 137 HIS B N 1
ATOM 2622 C CA . HIS B 1 137 ? 10.352 -17.75 -6.777 1 96.31 137 HIS B CA 1
ATOM 2623 C C . HIS B 1 137 ? 10.195 -19.172 -7.332 1 96.31 137 HIS B C 1
ATOM 2625 O O . HIS B 1 137 ? 10.664 -19.453 -8.438 1 96.31 137 HIS B O 1
ATOM 2631 N N . GLU B 1 138 ? 9.602 -19.938 -6.516 1 95.25 138 GLU B N 1
ATOM 2632 C CA . GLU B 1 138 ? 9.305 -21.281 -6.98 1 95.25 138 GLU B CA 1
ATOM 2633 C C . GLU B 1 138 ? 7.801 -21.469 -7.191 1 95.25 138 GLU B C 1
ATOM 2635 O O . GLU B 1 138 ? 6.996 -21.094 -6.34 1 95.25 138 GLU B O 1
ATOM 2640 N N . VAL B 1 139 ? 7.445 -22.125 -8.297 1 96.88 139 VAL B N 1
ATOM 2641 C CA . VAL B 1 139 ? 6.047 -22.344 -8.656 1 96.88 139 VAL B CA 1
ATOM 2642 C C . VAL B 1 139 ? 5.895 -23.703 -9.328 1 96.88 139 VAL B C 1
ATOM 2644 O O . VAL B 1 139 ? 6.887 -24.328 -9.703 1 96.88 139 VAL B O 1
ATOM 2647 N N . LEU B 1 140 ? 4.66 -24.125 -9.344 1 96.25 140 LEU B N 1
ATOM 2648 C CA . LEU B 1 140 ? 4.352 -25.297 -10.156 1 96.25 140 LEU B CA 1
ATOM 2649 C C . LEU B 1 140 ? 4.109 -24.891 -11.609 1 96.25 140 LEU B C 1
ATOM 2651 O O . LEU B 1 140 ? 3.318 -23.984 -11.891 1 96.25 140 LEU B O 1
ATOM 2655 N N . LYS B 1 141 ? 4.793 -25.562 -12.508 1 95.56 141 LYS B N 1
ATOM 2656 C CA . LYS B 1 141 ? 4.746 -25.203 -13.922 1 95.56 141 LYS B CA 1
ATOM 2657 C C . LYS B 1 141 ? 4.422 -26.422 -14.781 1 95.56 141 LYS B C 1
ATOM 2659 O O . LYS B 1 141 ? 4.93 -27.516 -14.531 1 95.56 141 LYS B O 1
ATOM 2664 N N . TYR B 1 142 ? 3.527 -26.234 -15.75 1 93.38 142 TYR B N 1
ATOM 2665 C CA . TYR B 1 142 ? 3.219 -27.234 -16.766 1 93.38 142 TYR B CA 1
ATOM 2666 C C . TYR B 1 142 ? 3.549 -26.719 -18.156 1 93.38 142 TYR B C 1
ATOM 2668 O O . TYR B 1 142 ? 3.125 -25.625 -18.531 1 93.38 142 TYR B O 1
ATOM 2676 N N . THR B 1 143 ? 4.336 -27.453 -18.891 1 89.75 143 THR B N 1
ATOM 2677 C CA . THR B 1 143 ? 4.641 -27.203 -20.281 1 89.75 143 THR B CA 1
ATOM 2678 C C . THR B 1 143 ? 4.379 -28.438 -21.141 1 89.75 143 THR B C 1
ATOM 2680 O O . THR B 1 143 ? 5.02 -29.484 -20.938 1 89.75 143 THR B O 1
ATOM 2683 N N . PRO B 1 144 ? 3.496 -28.234 -22.156 1 82.31 144 PRO B N 1
ATOM 2684 C CA . PRO B 1 144 ? 3.23 -29.406 -23 1 82.31 144 PRO B CA 1
ATOM 2685 C C . PRO B 1 144 ? 4.43 -29.797 -23.859 1 82.31 144 PRO B C 1
ATOM 2687 O O . PRO B 1 144 ? 5.188 -28.938 -24.297 1 82.31 144 PRO B O 1
ATOM 2690 N N . GLU B 1 145 ? 5.121 -30.859 -23.75 1 69.5 145 GLU B N 1
ATOM 2691 C CA . GLU B 1 145 ? 6.258 -31.312 -24.547 1 69.5 145 GLU B CA 1
ATOM 2692 C C . GLU B 1 145 ? 5.895 -31.406 -26.031 1 69.5 145 GLU B C 1
ATOM 2694 O O . GLU B 1 145 ? 4.809 -31.875 -26.375 1 69.5 145 GLU B O 1
ATOM 2699 N N . THR B 1 146 ? 6.41 -30.375 -26.891 1 59.72 146 THR B N 1
ATOM 2700 C CA . THR B 1 146 ? 6.238 -30.5 -28.328 1 59.72 146 THR B CA 1
ATOM 2701 C C . THR B 1 146 ? 7.02 -31.688 -28.875 1 59.72 146 THR B C 1
ATOM 2703 O O . THR B 1 146 ? 8.25 -31.656 -28.969 1 59.72 146 THR B O 1
ATOM 2706 N N . ASN B 1 147 ? 7.129 -32.719 -28.391 1 51.16 147 ASN B N 1
ATOM 2707 C CA . ASN B 1 147 ? 7.953 -33.688 -29.094 1 51.16 147 ASN B CA 1
ATOM 2708 C C . ASN B 1 147 ? 7.504 -33.844 -30.547 1 51.16 147 ASN B C 1
ATOM 2710 O O . ASN B 1 147 ? 6.418 -34.375 -30.797 1 51.16 147 ASN B O 1
ATOM 2714 N N . LEU B 1 148 ? 7.957 -32.938 -31.422 1 51.47 148 LEU B N 1
ATOM 2715 C CA . LEU B 1 148 ? 7.781 -33.156 -32.875 1 51.47 148 LEU B CA 1
ATOM 2716 C C . LEU B 1 148 ? 7.871 -34.625 -33.219 1 51.47 148 LEU B C 1
ATOM 2718 O O . LEU B 1 148 ? 7.125 -35.125 -34.062 1 51.47 148 LEU B O 1
ATOM 2722 N N . TYR B 1 149 ? 9.133 -35.188 -33.062 1 50.59 149 TYR B N 1
ATOM 2723 C CA . TYR B 1 149 ? 9.445 -36.469 -33.656 1 50.59 149 TYR B CA 1
ATOM 2724 C C . TYR B 1 149 ? 8.719 -37.594 -32.938 1 50.59 149 TYR B C 1
ATOM 2726 O O . TYR B 1 149 ? 8.445 -38.656 -33.562 1 50.59 149 TYR B O 1
ATOM 2734 N N . GLN B 1 150 ? 8.719 -37.75 -31.641 1 50.69 150 GLN B N 1
ATOM 2735 C CA . GLN B 1 150 ? 8.164 -38.969 -31.047 1 50.69 150 GLN B CA 1
ATOM 2736 C C . GLN B 1 150 ? 6.652 -38.844 -30.844 1 50.69 150 GLN B C 1
ATOM 2738 O O . GLN B 1 150 ? 6.195 -38.344 -29.828 1 50.69 150 GLN B O 1
ATOM 2743 N N . ARG B 1 151 ? 5.91 -38.688 -31.812 1 50.94 151 ARG B N 1
ATOM 2744 C CA . ARG B 1 151 ? 4.477 -38.688 -32.094 1 50.94 151 ARG B CA 1
ATOM 2745 C C . ARG B 1 151 ? 3.721 -39.562 -31.109 1 50.94 151 ARG B C 1
ATOM 2747 O O . ARG B 1 151 ? 2.561 -39.312 -30.797 1 50.94 151 ARG B O 1
ATOM 2754 N N . HIS B 1 152 ? 4.148 -40.844 -31 1 46.66 152 HIS B N 1
ATOM 2755 C CA . HIS B 1 152 ? 3.26 -41.875 -30.469 1 46.66 152 HIS B CA 1
ATOM 2756 C C . HIS B 1 152 ? 3.164 -41.781 -28.938 1 46.66 152 HIS B C 1
ATOM 2758 O O . HIS B 1 152 ? 2.281 -42.375 -28.328 1 46.66 152 HIS B O 1
ATOM 2764 N N . GLN B 1 153 ? 4.359 -41.688 -28.188 1 45.97 153 GLN B N 1
ATOM 2765 C CA . GLN B 1 153 ? 4.195 -41.938 -26.75 1 45.97 153 GLN B CA 1
ATOM 2766 C C . GLN B 1 153 ? 3.826 -40.656 -26.016 1 45.97 153 GLN B C 1
ATOM 2768 O O . GLN B 1 153 ? 4.453 -39.625 -26.203 1 45.97 153 GLN B O 1
ATOM 2773 N N . ARG B 1 154 ? 2.584 -40.406 -25.719 1 47.47 154 ARG B N 1
ATOM 2774 C CA . ARG B 1 154 ? 2.023 -39.375 -24.844 1 47.47 154 ARG B CA 1
ATOM 2775 C C . ARG B 1 154 ? 3.014 -38.969 -23.766 1 47.47 154 ARG B C 1
ATOM 2777 O O . ARG B 1 154 ? 3.328 -39.781 -22.875 1 47.47 154 ARG B O 1
ATOM 2784 N N . THR B 1 155 ? 4.059 -38.375 -24.016 1 46.31 155 THR B N 1
ATOM 2785 C CA . THR B 1 155 ? 4.902 -37.906 -22.906 1 46.31 155 THR B CA 1
ATOM 2786 C C . THR B 1 155 ? 4.062 -37.219 -21.828 1 46.31 155 THR B C 1
ATOM 2788 O O . THR B 1 155 ? 3.283 -36.312 -22.125 1 46.31 155 THR B O 1
ATOM 2791 N N . PRO B 1 156 ? 3.861 -37.938 -20.703 1 51.44 156 PRO B N 1
ATOM 2792 C CA . PRO B 1 156 ? 2.992 -37.438 -19.625 1 51.44 156 PRO B CA 1
ATOM 2793 C C . PRO B 1 156 ? 3.215 -35.969 -19.312 1 51.44 156 PRO B C 1
ATOM 2795 O O . PRO B 1 156 ? 4.328 -35.469 -19.453 1 51.44 156 PRO B O 1
ATOM 2798 N N . VAL B 1 157 ? 2.24 -35.156 -19.562 1 58.03 157 VAL B N 1
ATOM 2799 C CA . VAL B 1 157 ? 2.123 -33.812 -19.047 1 58.03 157 VAL B CA 1
ATOM 2800 C C . VAL B 1 157 ? 2.797 -33.688 -17.688 1 58.03 157 VAL B C 1
ATOM 2802 O O . VAL B 1 157 ? 2.371 -34.344 -16.734 1 58.03 157 VAL B O 1
ATOM 2805 N N . ARG B 1 158 ? 4.156 -33.281 -17.703 1 79 158 ARG B N 1
ATOM 2806 C CA . ARG B 1 158 ? 4.887 -33.344 -16.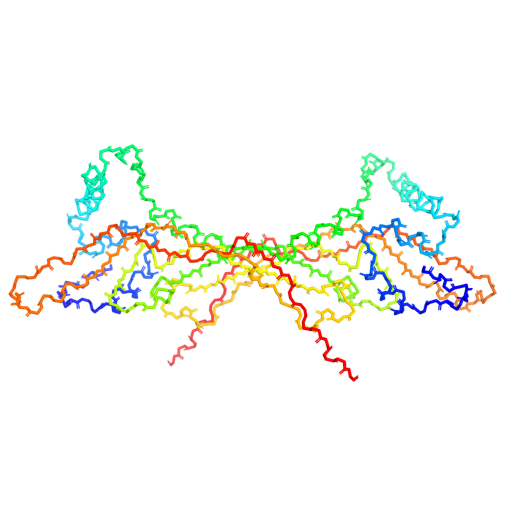453 1 79 158 ARG B CA 1
ATOM 2807 C C . ARG B 1 158 ? 4.863 -32 -15.727 1 79 158 ARG B C 1
ATOM 2809 O O . ARG B 1 158 ? 5.281 -30.984 -16.281 1 79 158 ARG B O 1
ATOM 2816 N N . TRP B 1 159 ? 4.086 -31.906 -14.688 1 90.44 159 TRP B N 1
ATOM 2817 C CA . TRP B 1 159 ? 4.168 -30.812 -13.734 1 90.44 159 TRP B CA 1
ATOM 2818 C C . TRP B 1 159 ? 5.488 -30.859 -12.969 1 90.44 159 TRP B C 1
ATOM 2820 O O . TRP B 1 159 ? 5.938 -31.922 -12.547 1 90.44 159 TRP B O 1
ATOM 2830 N N . VAL B 1 160 ? 6.133 -29.703 -12.93 1 92.44 160 VAL B N 1
ATOM 2831 C CA . VAL B 1 160 ? 7.391 -29.625 -12.195 1 92.44 160 VAL B CA 1
ATOM 2832 C C . VAL B 1 160 ? 7.434 -28.359 -11.352 1 92.44 160 VAL B C 1
ATOM 2834 O O . VAL B 1 160 ? 6.789 -27.359 -11.688 1 92.44 160 VAL B O 1
ATOM 2837 N N . ILE B 1 161 ? 8.148 -28.406 -10.227 1 93.25 161 ILE B N 1
ATOM 2838 C CA . ILE B 1 161 ? 8.461 -27.188 -9.5 1 93.25 161 ILE B CA 1
ATOM 2839 C C . ILE B 1 161 ? 9.555 -26.406 -10.242 1 93.25 161 ILE B C 1
ATOM 2841 O O . ILE B 1 161 ? 10.664 -26.922 -10.422 1 93.25 161 ILE B O 1
ATOM 2845 N N . ALA B 1 162 ? 9.227 -25.234 -10.656 1 92.94 162 ALA B N 1
ATOM 2846 C CA . ALA B 1 162 ? 10.156 -24.438 -11.461 1 92.94 162 ALA B CA 1
ATOM 2847 C C . ALA B 1 162 ? 10.516 -23.141 -10.742 1 92.94 162 ALA B C 1
ATOM 2849 O O . ALA B 1 162 ? 9.719 -22.594 -9.977 1 92.94 162 ALA B O 1
ATOM 2850 N N . GLU B 1 163 ? 11.75 -22.734 -11.078 1 93 163 GLU B N 1
ATOM 2851 C CA . GLU B 1 163 ? 12.195 -21.438 -10.594 1 93 163 GLU B CA 1
ATOM 2852 C C . GLU B 1 163 ? 11.914 -20.344 -11.617 1 93 163 GLU B C 1
ATOM 2854 O O . GLU B 1 163 ? 12.172 -20.516 -12.805 1 93 163 GLU B O 1
ATOM 2859 N N . ILE B 1 164 ? 11.305 -19.281 -11.102 1 96.44 164 ILE B N 1
ATOM 2860 C CA . ILE B 1 164 ? 11.094 -18.125 -11.953 1 96.44 164 ILE B CA 1
ATOM 2861 C C . ILE B 1 164 ? 11.609 -16.875 -11.242 1 96.44 164 ILE B C 1
ATOM 2863 O O . ILE B 1 164 ? 11.758 -16.859 -10.016 1 96.44 164 ILE B O 1
ATOM 2867 N N . PHE B 1 165 ? 11.945 -15.875 -12.078 1 97.81 165 PHE B N 1
ATOM 2868 C CA . PHE B 1 165 ? 12.438 -14.617 -11.531 1 97.81 165 PHE B CA 1
ATOM 2869 C C . PHE B 1 165 ? 11.438 -13.492 -11.789 1 97.81 165 PHE B C 1
ATOM 2871 O O . PHE B 1 165 ? 11 -13.297 -12.922 1 97.81 165 PHE B O 1
ATOM 2878 N N . LEU B 1 166 ? 11.102 -12.852 -10.766 1 98.62 166 LEU B N 1
ATOM 2879 C CA . LEU B 1 166 ? 10.188 -11.719 -10.875 1 98.62 166 LEU B CA 1
ATOM 2880 C C . LEU B 1 166 ? 10.844 -10.438 -10.352 1 98.62 166 LEU B C 1
ATOM 2882 O O . LEU B 1 166 ? 11.609 -10.477 -9.391 1 98.62 166 LEU B O 1
ATOM 2886 N N . THR B 1 167 ? 10.5 -9.352 -10.992 1 98.69 167 THR B N 1
ATOM 2887 C CA . THR B 1 167 ? 11.039 -8.047 -10.602 1 98.69 167 THR B CA 1
ATOM 2888 C C . THR B 1 167 ? 10.305 -7.5 -9.383 1 98.69 167 THR B C 1
ATOM 2890 O O . THR B 1 167 ? 9.07 -7.48 -9.352 1 98.69 167 THR B O 1
ATOM 2893 N N . HIS B 1 168 ? 11.055 -7.133 -8.344 1 98.88 168 HIS B N 1
ATOM 2894 C CA . HIS B 1 168 ? 10.555 -6.438 -7.164 1 98.88 168 HIS B CA 1
ATOM 2895 C C . HIS B 1 168 ? 11.102 -5.02 -7.086 1 98.88 168 HIS B C 1
ATOM 2897 O O . HIS B 1 168 ? 12.258 -4.773 -7.426 1 98.88 168 HIS B O 1
ATOM 2903 N N . HIS B 1 169 ? 10.234 -4.117 -6.691 1 98.88 169 HIS B N 1
ATOM 2904 C CA . HIS B 1 169 ? 10.695 -2.773 -6.375 1 98.88 169 HIS B CA 1
ATOM 2905 C C . HIS B 1 169 ? 11.219 -2.689 -4.945 1 98.88 169 HIS B C 1
ATOM 2907 O O . HIS B 1 169 ? 10.461 -2.887 -3.992 1 98.88 169 HIS B O 1
ATOM 2913 N N . ASP B 1 170 ? 12.461 -2.383 -4.781 1 98.69 170 ASP B N 1
ATOM 2914 C CA . ASP B 1 170 ? 13.086 -2.361 -3.459 1 98.69 170 ASP B CA 1
ATOM 2915 C C . ASP B 1 170 ? 13 -0.97 -2.834 1 98.69 170 ASP B C 1
ATOM 2917 O O . ASP B 1 170 ? 12.945 -0.835 -1.609 1 98.69 170 ASP B O 1
ATOM 2921 N N . ARG B 1 171 ? 13.086 -0.005 -3.711 1 98.69 171 ARG B N 1
ATOM 2922 C CA . ARG B 1 171 ? 13.016 1.385 -3.271 1 98.69 171 ARG B CA 1
ATOM 2923 C C . ARG B 1 171 ? 12.141 2.213 -4.211 1 98.69 171 ARG B C 1
ATOM 2925 O O . ARG B 1 171 ? 12.102 1.959 -5.414 1 98.69 171 ARG B O 1
ATOM 2932 N N . CYS B 1 172 ? 11.461 3.176 -3.637 1 98.5 172 CYS B N 1
ATOM 2933 C CA . CYS B 1 172 ? 10.547 4.02 -4.406 1 98.5 172 CYS B CA 1
ATOM 2934 C C . CYS B 1 172 ? 10.867 5.496 -4.188 1 98.5 172 CYS B C 1
ATOM 2936 O O . CYS B 1 172 ? 11.5 5.859 -3.199 1 98.5 172 CYS B O 1
ATOM 2938 N N . GLU B 1 173 ? 10.461 6.309 -5.129 1 95.69 173 GLU B N 1
ATOM 2939 C CA . GLU B 1 173 ? 10.633 7.754 -5.016 1 95.69 173 GLU B CA 1
ATOM 2940 C C . GLU B 1 173 ? 9.531 8.5 -5.773 1 95.69 173 GLU B C 1
ATOM 2942 O O . GLU B 1 173 ? 8.961 7.965 -6.727 1 95.69 173 GLU B O 1
ATOM 2947 N N . CYS B 1 174 ? 9.219 9.641 -5.203 1 92.38 174 CYS B N 1
ATOM 2948 C CA . CYS B 1 174 ? 8.273 10.516 -5.895 1 92.38 174 CYS B CA 1
ATOM 2949 C C . CYS B 1 174 ? 8.977 11.312 -6.988 1 92.38 174 CYS B C 1
ATOM 2951 O O . CYS B 1 174 ? 10.008 11.945 -6.734 1 92.38 174 CYS B O 1
ATOM 2953 N N . GLU B 1 175 ? 8.484 11.188 -8.211 1 89 175 GLU B N 1
ATOM 2954 C CA . GLU B 1 175 ? 8.953 11.977 -9.352 1 89 175 GLU B CA 1
ATOM 2955 C C . GLU B 1 175 ? 7.91 13 -9.773 1 89 175 GLU B C 1
ATOM 2957 O O . GLU B 1 175 ? 6.797 12.641 -10.156 1 89 175 GLU B O 1
ATOM 2962 N N . CYS B 1 176 ? 8.281 14.297 -9.586 1 81.94 176 CYS B N 1
ATOM 2963 C CA . CYS B 1 176 ? 7.344 15.359 -9.922 1 81.94 176 CYS B CA 1
ATOM 2964 C C . CYS B 1 176 ? 7.812 16.141 -11.148 1 81.94 176 CYS B C 1
ATOM 2966 O O . CYS B 1 176 ? 9.016 16.375 -11.32 1 81.94 176 CYS B O 1
ATOM 2968 N N . ALA B 1 177 ? 6.969 16.078 -12.281 1 73.38 177 ALA B N 1
ATOM 2969 C CA . ALA B 1 177 ? 7.312 16.766 -13.531 1 73.38 177 ALA B CA 1
ATOM 2970 C C . ALA B 1 177 ? 7.625 18.234 -13.289 1 73.38 177 ALA B C 1
ATOM 2972 O O . ALA B 1 177 ? 6.949 18.891 -12.492 1 73.38 177 ALA B O 1
ATOM 2973 N N . SER B 1 178 ? 8.914 18.609 -13.344 1 62.5 178 SER B N 1
ATOM 2974 C CA . SER B 1 178 ? 9.289 20.016 -13.328 1 62.5 178 SER B CA 1
ATOM 2975 C C . SER B 1 178 ? 8.492 20.812 -14.359 1 62.5 178 SER B C 1
ATOM 2977 O O . SER B 1 178 ? 8.188 20.312 -15.438 1 62.5 178 SER B O 1
ATOM 2979 N N . GLN B 1 179 ? 7.66 21.719 -14.008 1 52.44 179 GLN B N 1
ATOM 2980 C CA . GLN B 1 179 ? 7.082 22.609 -15.008 1 52.44 179 GLN B CA 1
ATOM 2981 C C . GLN B 1 179 ? 8.164 23.172 -15.93 1 52.44 179 GLN B C 1
ATOM 2983 O O . GLN B 1 179 ? 9.203 23.625 -15.461 1 52.44 179 GLN B O 1
ATOM 2988 N N . PRO B 1 180 ? 8.18 22.766 -17.25 1 47.34 180 PRO B N 1
ATOM 2989 C CA . PRO B 1 180 ? 9.078 23.547 -18.094 1 47.34 180 PRO B CA 1
ATOM 2990 C C . PRO B 1 180 ? 8.945 25.047 -17.844 1 47.34 180 PRO B C 1
ATOM 2992 O O . PRO B 1 180 ? 7.883 25.531 -17.438 1 47.34 180 PRO B O 1
ATOM 2995 N N . PRO B 1 181 ? 10.141 25.719 -17.484 1 41.12 181 PRO B N 1
ATOM 2996 C CA . PRO B 1 181 ? 9.984 27.188 -17.469 1 41.12 181 PRO B CA 1
ATOM 2997 C C . PRO B 1 181 ? 9.062 27.688 -18.578 1 41.12 181 PRO B C 1
ATOM 2999 O O . PRO B 1 181 ? 9.102 27.172 -19.703 1 41.12 181 PRO B O 1
ATOM 3002 N N . ARG B 1 182 ? 8.055 28.359 -17.984 1 33.81 182 ARG B N 1
ATOM 3003 C CA . ARG B 1 182 ? 7.422 29.094 -19.078 1 33.81 182 ARG B CA 1
ATOM 3004 C C . ARG B 1 182 ? 8.406 30.078 -19.719 1 33.81 182 ARG B C 1
ATOM 3006 O O . ARG B 1 182 ? 9.297 30.594 -19.047 1 33.81 182 ARG B O 1
#

pLDDT: mean 83.19, std 18.63, range [24.34, 98.88]

Solvent-accessible surface area (backbone atoms only — not comparable to full-atom values): 20552 Å² total; per-residue (Å²): 130,83,74,78,80,76,78,70,77,68,49,70,66,54,44,49,52,54,51,46,74,48,78,37,66,64,56,48,34,39,70,74,36,67,88,48,26,69,60,53,55,50,48,38,56,48,51,52,52,50,50,38,39,65,73,35,66,80,39,43,81,64,66,66,84,80,56,52,44,56,42,34,48,47,31,72,62,47,11,35,30,54,31,55,31,54,41,28,47,44,70,74,66,72,44,82,71,52,43,56,39,50,46,31,40,66,35,34,36,44,36,61,45,36,41,48,47,44,90,57,27,89,54,62,36,40,39,36,68,71,37,71,44,78,42,83,42,75,37,38,35,36,49,75,79,78,54,78,80,62,72,79,64,77,70,72,78,54,64,38,75,37,81,45,75,45,74,27,27,76,35,40,40,72,47,60,64,72,74,73,81,126,133,84,72,79,80,76,78,69,79,66,50,68,66,54,46,49,51,54,51,46,73,47,77,37,64,64,56,47,33,39,71,75,35,67,90,49,26,69,61,53,55,51,47,37,55,48,51,52,52,49,51,38,38,66,73,37,68,82,38,44,81,64,66,65,83,79,58,50,44,56,43,34,50,48,29,71,60,47,12,36,31,53,31,56,30,54,40,28,48,44,70,75,66,71,47,81,70,53,41,56,40,51,46,32,41,65,36,34,36,43,36,60,45,35,40,49,48,44,88,59,25,90,53,62,37,39,40,37,68,71,38,71,43,77,42,84,43,77,38,40,35,37,49,74,79,77,54,79,82,62,70,79,66,78,70,72,80,54,64,38,75,38,80,44,74,44,74,27,27,76,33,40,40,72,47,61,63,71,72,71,80,126

Nearest PDB structures (foldseek):
  7uwk-assembly1_F  TM=4.107E-01  e=1.051E-01  Homo sapiens
  6w6v-assembly1_G  TM=4.193E-01  e=5.995E+00  Saccharomyces cerevisiae S288C
  6agb-assembly1_G  TM=3.303E-01  e=3.482E+00  Saccharomyces cerevisiae S288C
  2l5n-assembly1_A  TM=1.849E-01  e=1.408E+00  Desulfitobacterium hafniense DCB-2
  5aoq-assembly1_L  TM=4.559E-01  e=1.874E-01  Bombyx mori

Secondary structure (DSSP, 8-state):
-----------HHHHHHHHTT-SSHHHHHHHH-TTTHHHHHHHHHHHHHHHHHHH-GGGGGG-----HHHHHHHHHHHSEEEEEEEEEHHHHTT-SS-EEESSEEEEEEEEE---TTSTTTTSSEEEEEEEEEEEEEEEEEE-----SS--SS-----EEEEEEEEEEEEEEEEEE------/-----------HHHHHHHHTT-SSHHHHHHHH-TTTHHHHHHHHHHHHHHHHHHH-GGGGGG-----HHHHHHHHHHHSEEEEEEEEEHHHHTT-SS-EEESSEEEEEEEEE---TTSTTTTSSEEEEEEEEEEEEEEEEEE-----SS--SS-----EEEEEEEEEEEEEEEEEE------

InterPro domains:
  IPR000072 PDGF/VEGF domain [PF00341] (80-174)
  IPR000072 PDGF/VEGF domain [PS50278] (80-179)
  IPR000072 PDGF/VEGF domain [SM00141] (79-176)
  IPR029034 Cystine-knot cytokine [G3DSA:2.10.90.10] (6-180)
  IPR029034 Cystine-knot cytokine [SSF57501] (64-176)

Radius of gyration: 29.25 Å; Cα contacts (8 Å, |Δi|>4): 601; chains: 2; bounding box: 51×90×69 Å

Sequence (364 aa):
MYFPDTEVPLSLEELDRTIAAFESVEQLFRYLNPNTWKHDLDSIYTQKHLHYRSMAYHLAGRYTKVDLNRHYGDVKQYSCTPRNYSVNLREELRTTNAIFFPRCLLVQRCGGNCGCGTDNWNNGCNCRAAKTTLKLHEVLKYTPETNLYQRHQRTPVRWVIAEIFLTHHDRCECECASQPPRMYFPDTEVPLSLEELDRTIAAFESVEQLFRYLNPNTWKHDLDSIYTQKHLHYRSMAYHLAGRYTKVDLNRHYGDVKQYSCTPRNYSVNLREELRTTNAIFFPRCLLVQRCGGNCGCGTDNWNNGCNCRAAKTTLKLHEVLKYTPETNLYQRHQRTPVRWVIAEIFLTHHDRCECECASQPPR

Organism: NCBI:txid433684